Protein AF-A0A2V7N5Z4-F1 (afdb_monomer)

Sequence (182 aa):
ETDFDRIMSRVYPNGVRFVVNERPLARRDAGPDAASLAVRVGRQRTPSAVGYLERGPAALSSEELRGVAVSTRGKVIKRGWDWLGVAPAEPGAVAGLIEVPALTECLTLSKADFIKTGPRGAIYLAFRKVIQEAVAAQLADWGETPAPRPKRGAPRQLERDLQSVLDELAGDFPLLATLVER

Nearest PDB structures (foldseek):
  1usv-assembly3_E  TM=4.816E-01  e=2.639E-02  Saccharomyces cerevisiae
  8eob-assembly1_B  TM=5.244E-01  e=3.668E-02  Homo sapiens
  5o3v-assembly1_B  TM=3.116E-01  e=3.935E+00  Gypsophila vaccaria

Structure (mmCIF, N/CA/C/O backbone):
data_AF-A0A2V7N5Z4-F1
#
_entry.id   AF-A0A2V7N5Z4-F1
#
loop_
_atom_site.group_PDB
_atom_site.id
_atom_site.type_symbol
_atom_site.label_atom_id
_atom_site.label_alt_id
_atom_site.label_comp_id
_atom_site.label_asym_id
_atom_site.label_entity_id
_atom_site.label_seq_id
_atom_site.pdbx_PDB_ins_code
_atom_site.Cartn_x
_atom_site.Cartn_y
_atom_site.Cartn_z
_atom_site.occupancy
_atom_site.B_iso_or_equiv
_atom_site.auth_seq_id
_atom_site.auth_comp_id
_atom_site.auth_asym_id
_atom_site.auth_atom_id
_atom_site.pdbx_PDB_model_num
ATOM 1 N N . GLU A 1 1 ? -6.648 -12.066 -15.829 1.00 67.62 1 GLU A N 1
ATOM 2 C CA . GLU A 1 1 ? -5.721 -10.924 -15.689 1.00 67.62 1 GLU A CA 1
ATOM 3 C C . GLU A 1 1 ? -6.234 -10.031 -14.567 1.00 67.62 1 GLU A C 1
ATOM 5 O O . GLU A 1 1 ? -7.404 -9.659 -14.608 1.00 67.62 1 GLU A O 1
ATOM 10 N N . THR A 1 2 ? -5.425 -9.780 -13.536 1.00 81.94 2 THR A N 1
ATOM 11 C CA . THR A 1 2 ? -5.824 -8.971 -12.370 1.00 81.94 2 THR A CA 1
ATOM 12 C C . THR A 1 2 ? -5.636 -7.475 -12.638 1.00 81.94 2 THR A C 1
ATOM 14 O O . THR A 1 2 ? -4.867 -7.086 -13.518 1.00 81.94 2 THR A O 1
ATOM 17 N N . ASP A 1 3 ? -6.287 -6.605 -11.862 1.00 86.38 3 ASP A N 1
ATOM 18 C CA . ASP A 1 3 ? -6.068 -5.152 -11.967 1.00 86.38 3 ASP A CA 1
ATOM 19 C C . ASP A 1 3 ? -4.616 -4.751 -11.663 1.00 86.38 3 ASP A C 1
ATOM 21 O O . ASP A 1 3 ? -4.092 -3.801 -12.250 1.00 86.38 3 ASP A O 1
ATOM 25 N N . PHE A 1 4 ? -3.932 -5.518 -10.811 1.00 87.88 4 PHE A N 1
ATOM 26 C CA . PHE A 1 4 ? -2.494 -5.383 -10.606 1.00 87.88 4 PHE A CA 1
ATOM 27 C C . PHE A 1 4 ? -1.707 -5.710 -11.882 1.00 87.88 4 PHE A C 1
ATOM 29 O O . PHE A 1 4 ? -0.817 -4.955 -12.261 1.00 87.88 4 PHE A O 1
ATOM 36 N N . ASP A 1 5 ? -2.035 -6.791 -12.590 1.00 88.00 5 ASP A N 1
ATOM 37 C CA . ASP A 1 5 ? -1.320 -7.141 -13.827 1.00 88.00 5 ASP A CA 1
ATOM 38 C C . ASP A 1 5 ? -1.508 -6.049 -14.892 1.00 88.00 5 ASP A C 1
ATOM 40 O O . ASP A 1 5 ? -0.547 -5.645 -15.546 1.00 88.00 5 ASP A O 1
ATOM 44 N N . ARG A 1 6 ? -2.714 -5.469 -14.972 1.00 89.50 6 ARG A N 1
ATOM 45 C CA . ARG A 1 6 ? -3.024 -4.343 -15.868 1.00 89.50 6 ARG A CA 1
ATOM 46 C C . ARG A 1 6 ? -2.256 -3.065 -15.536 1.00 89.50 6 ARG A C 1
ATOM 48 O O . ARG A 1 6 ? -1.887 -2.324 -16.447 1.00 89.50 6 ARG A O 1
ATOM 55 N N . ILE A 1 7 ? -2.060 -2.745 -14.252 1.00 90.31 7 ILE A N 1
ATOM 56 C CA . ILE A 1 7 ? -1.292 -1.548 -13.878 1.00 90.31 7 ILE A CA 1
ATOM 57 C C . ILE A 1 7 ? 0.204 -1.764 -14.132 1.00 90.31 7 ILE A C 1
ATOM 59 O O . ILE A 1 7 ? 0.894 -0.848 -14.586 1.00 90.31 7 ILE A O 1
ATOM 63 N N . MET A 1 8 ? 0.691 -2.985 -13.893 1.00 90.69 8 MET A N 1
ATOM 64 C CA . MET A 1 8 ? 2.100 -3.336 -14.031 1.00 90.69 8 MET A CA 1
ATOM 65 C C . MET A 1 8 ? 2.528 -3.540 -15.482 1.00 90.69 8 MET A C 1
ATOM 67 O O . MET A 1 8 ? 3.670 -3.219 -15.797 1.00 90.69 8 MET A O 1
ATOM 71 N N . SER A 1 9 ? 1.644 -3.981 -16.383 1.00 92.06 9 SER A N 1
ATOM 72 C CA . SER A 1 9 ? 1.960 -4.155 -17.812 1.00 92.06 9 SER A CA 1
ATOM 73 C C . SER A 1 9 ? 2.365 -2.850 -18.507 1.00 92.06 9 SER A C 1
ATOM 75 O O . SER A 1 9 ? 3.112 -2.868 -19.482 1.00 92.06 9 SER A O 1
ATOM 77 N N . ARG A 1 10 ? 1.967 -1.694 -17.960 1.00 89.81 10 ARG A N 1
ATOM 78 C CA . ARG A 1 10 ? 2.415 -0.369 -18.425 1.00 89.81 10 ARG A CA 1
ATOM 79 C C . ARG A 1 10 ? 3.890 -0.091 -18.133 1.00 89.81 10 ARG A C 1
ATOM 81 O O . ARG A 1 10 ? 4.497 0.736 -18.804 1.00 89.81 10 ARG A O 1
ATOM 88 N N . VAL A 1 11 ? 4.441 -0.734 -17.104 1.00 90.19 11 VAL A N 1
ATOM 89 C CA . VAL A 1 11 ? 5.842 -0.590 -16.677 1.00 90.19 11 VAL A CA 1
ATOM 90 C C . VAL A 1 11 ? 6.678 -1.771 -17.174 1.00 90.19 11 VAL A C 1
ATOM 92 O O . VAL A 1 11 ? 7.806 -1.586 -17.622 1.00 90.19 11 VAL A O 1
ATOM 95 N N . TYR A 1 12 ? 6.114 -2.977 -17.118 1.00 92.94 12 TYR A N 1
ATOM 96 C CA . TYR A 1 12 ? 6.733 -4.239 -17.505 1.00 92.94 12 TYR A CA 1
ATOM 97 C C . TYR A 1 12 ? 5.814 -4.985 -18.486 1.00 92.94 12 TYR A C 1
ATOM 99 O O . TYR A 1 12 ? 5.092 -5.894 -18.073 1.00 92.94 12 TYR A O 1
ATOM 107 N N . PRO A 1 13 ? 5.821 -4.634 -19.785 1.00 92.25 13 PRO A N 1
ATOM 108 C CA . PRO A 1 13 ? 4.899 -5.213 -20.769 1.00 92.25 13 PRO A CA 1
ATOM 109 C C . PRO A 1 13 ? 5.076 -6.726 -20.947 1.00 92.25 13 PRO A C 1
ATOM 111 O O . PRO A 1 13 ? 4.119 -7.429 -21.245 1.00 92.25 13 PRO A O 1
ATOM 114 N N . ASN A 1 14 ? 6.284 -7.233 -20.691 1.00 92.62 14 ASN A N 1
ATOM 115 C CA . ASN A 1 14 ? 6.610 -8.659 -20.762 1.00 92.62 14 ASN A CA 1
ATOM 116 C C . ASN A 1 14 ? 6.511 -9.371 -19.396 1.00 92.62 14 ASN A C 1
ATOM 118 O O . ASN A 1 14 ? 6.882 -10.537 -19.277 1.00 92.62 14 ASN A O 1
ATOM 122 N N . GLY A 1 15 ? 6.046 -8.672 -18.355 1.00 89.88 15 GLY A N 1
ATOM 123 C CA . GLY A 1 15 ? 6.027 -9.167 -16.981 1.00 89.88 15 GLY A CA 1
ATOM 124 C C . GLY A 1 15 ? 7.407 -9.215 -16.315 1.00 89.88 15 GLY A C 1
ATOM 125 O O . GLY A 1 15 ? 8.420 -8.794 -16.873 1.00 89.88 15 GLY A O 1
ATOM 126 N N . VAL A 1 16 ? 7.432 -9.713 -15.076 1.00 88.88 16 VAL A N 1
ATOM 127 C CA . VAL A 1 16 ? 8.646 -9.883 -14.263 1.00 88.88 16 VAL A CA 1
ATOM 128 C C . VAL A 1 16 ? 8.617 -11.263 -13.613 1.00 88.88 16 VAL A C 1
ATOM 130 O O . VAL A 1 16 ? 7.581 -11.690 -13.103 1.00 88.88 16 VAL A O 1
ATOM 133 N N . ARG A 1 17 ? 9.762 -11.953 -13.602 1.00 91.44 17 ARG A N 1
ATOM 134 C CA . ARG A 1 17 ? 9.970 -13.214 -12.881 1.00 91.44 17 ARG A CA 1
ATOM 135 C C . ARG A 1 17 ? 11.196 -13.083 -11.987 1.00 91.44 17 ARG A C 1
ATOM 137 O O . ARG A 1 17 ? 12.249 -12.657 -12.450 1.00 91.44 17 ARG A O 1
ATOM 144 N N . PHE A 1 18 ? 11.062 -13.488 -10.729 1.00 91.25 18 PHE A N 1
ATOM 145 C CA . PHE A 1 18 ? 12.181 -13.577 -9.795 1.00 91.25 18 PHE A CA 1
ATOM 146 C C . PHE A 1 18 ? 12.660 -15.023 -9.711 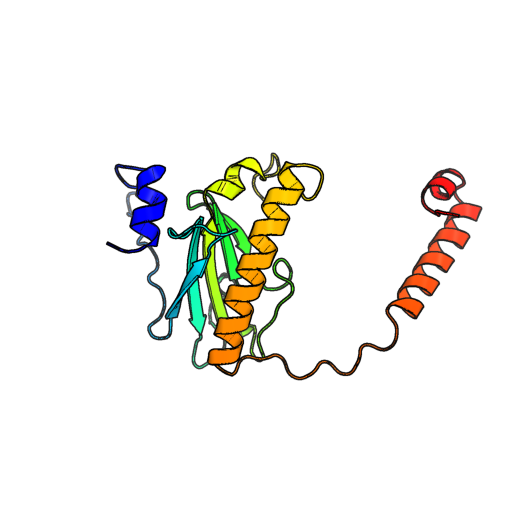1.00 91.25 18 PHE A C 1
ATOM 148 O O . PHE A 1 18 ? 11.843 -15.937 -9.616 1.00 91.25 18 PHE A O 1
ATOM 155 N N . VAL A 1 19 ? 13.975 -15.226 -9.759 1.00 96.12 19 VAL A N 1
ATOM 156 C CA . VAL A 1 19 ? 14.614 -16.543 -9.658 1.00 96.12 19 VAL A CA 1
ATOM 157 C C . VAL A 1 19 ? 15.741 -16.438 -8.637 1.00 96.12 19 VAL A C 1
ATOM 159 O O . VAL A 1 19 ? 16.601 -15.570 -8.766 1.00 96.12 19 VAL A O 1
ATOM 162 N N . VAL A 1 20 ? 15.728 -17.298 -7.620 1.00 96.06 20 VAL A N 1
ATOM 163 C CA . VAL A 1 20 ? 16.761 -17.363 -6.576 1.00 96.06 20 VAL A CA 1
ATOM 164 C C . VAL A 1 20 ? 17.307 -18.779 -6.548 1.00 96.06 20 VAL A C 1
ATOM 166 O O . VAL A 1 20 ? 16.545 -19.723 -6.355 1.00 96.06 20 VAL A O 1
ATOM 169 N N . ASN A 1 21 ? 18.617 -18.934 -6.751 1.00 96.81 21 ASN A N 1
ATOM 170 C CA . ASN A 1 21 ? 19.271 -20.244 -6.854 1.00 96.81 21 ASN A CA 1
ATOM 171 C C . ASN A 1 21 ? 18.549 -21.162 -7.857 1.00 96.81 21 ASN A C 1
ATOM 173 O O . ASN A 1 21 ? 18.153 -22.272 -7.513 1.00 96.81 21 ASN A O 1
ATOM 177 N N . GLU A 1 22 ? 18.289 -20.638 -9.062 1.00 96.25 22 GLU A N 1
ATOM 178 C CA . GLU A 1 22 ? 17.564 -21.310 -10.160 1.00 96.25 22 GLU A CA 1
ATOM 179 C C . GLU A 1 22 ? 16.093 -21.653 -9.873 1.00 96.25 22 GLU A C 1
ATOM 181 O O . GLU A 1 22 ? 15.372 -22.118 -10.754 1.00 96.25 22 GLU A O 1
ATOM 186 N N . ARG A 1 23 ? 15.596 -21.357 -8.669 1.00 96.50 23 ARG A N 1
ATOM 187 C CA . ARG A 1 23 ? 14.205 -21.602 -8.297 1.00 96.50 23 ARG A CA 1
ATOM 188 C C . ARG A 1 23 ? 13.369 -20.354 -8.568 1.00 96.50 23 ARG A C 1
ATOM 190 O O . ARG A 1 23 ? 13.648 -19.305 -7.978 1.00 96.50 23 ARG A O 1
ATOM 197 N N . PRO A 1 24 ? 12.353 -20.425 -9.445 1.00 95.31 24 PRO A N 1
ATOM 198 C CA . PRO A 1 24 ? 11.435 -19.315 -9.627 1.00 95.31 24 PRO A CA 1
ATOM 199 C C . PRO A 1 24 ? 10.662 -19.079 -8.328 1.00 95.31 24 PRO A C 1
ATOM 201 O O . PRO A 1 24 ? 10.122 -20.011 -7.733 1.00 95.31 24 PRO A O 1
ATOM 204 N N . LEU A 1 25 ? 10.608 -17.825 -7.889 1.00 93.50 25 LEU A N 1
ATOM 205 C CA . LEU A 1 25 ? 9.794 -17.432 -6.748 1.00 93.50 25 LEU A CA 1
ATOM 206 C C . LEU A 1 25 ? 8.347 -17.250 -7.202 1.00 93.50 25 LEU A C 1
ATOM 208 O O . LEU A 1 25 ? 8.068 -16.498 -8.140 1.00 93.50 25 LEU A O 1
ATOM 212 N N . ALA A 1 26 ? 7.430 -17.931 -6.519 1.00 88.69 26 ALA A N 1
ATOM 213 C CA . ALA A 1 26 ? 6.006 -17.737 -6.727 1.00 88.69 26 ALA A CA 1
ATOM 214 C C . ALA A 1 26 ? 5.576 -16.369 -6.183 1.00 88.69 26 ALA A C 1
ATOM 216 O O . ALA A 1 26 ? 6.017 -15.929 -5.117 1.00 88.69 26 ALA A O 1
ATOM 217 N N . ARG A 1 27 ? 4.682 -15.701 -6.913 1.00 85.12 27 ARG A N 1
ATOM 218 C CA . ARG A 1 27 ? 3.954 -14.557 -6.371 1.00 85.12 27 ARG A CA 1
ATOM 219 C C . ARG A 1 27 ? 3.012 -15.075 -5.286 1.00 85.12 27 ARG A C 1
ATOM 221 O O . ARG A 1 27 ? 2.341 -16.078 -5.489 1.00 85.12 27 ARG A O 1
ATOM 228 N N . ARG A 1 28 ? 2.964 -14.383 -4.149 1.00 84.44 28 ARG A N 1
ATOM 229 C CA . ARG A 1 28 ? 1.978 -14.670 -3.106 1.00 84.44 28 ARG A CA 1
ATOM 230 C C . ARG A 1 28 ? 0.595 -14.230 -3.583 1.00 84.44 28 ARG A C 1
ATOM 232 O O . ARG A 1 28 ? 0.429 -13.061 -3.942 1.00 84.44 28 ARG A O 1
ATOM 239 N N . ASP A 1 29 ? -0.368 -15.139 -3.535 1.00 82.56 29 ASP A N 1
ATOM 240 C CA . ASP A 1 29 ? -1.778 -14.811 -3.723 1.00 82.56 29 ASP A CA 1
ATOM 241 C C . ASP A 1 29 ? -2.349 -14.136 -2.472 1.00 82.56 29 ASP A C 1
ATOM 243 O O . ASP A 1 29 ? -1.868 -14.344 -1.354 1.00 82.56 29 ASP A O 1
ATOM 247 N N . ALA A 1 30 ? -3.353 -13.285 -2.668 1.00 83.62 30 ALA A N 1
ATOM 248 C CA . ALA A 1 30 ? -4.104 -12.739 -1.547 1.00 83.62 30 ALA A CA 1
ATOM 249 C C . ALA A 1 30 ? -4.920 -13.857 -0.874 1.00 83.62 30 ALA A C 1
ATOM 251 O O . ALA A 1 30 ? -5.312 -14.825 -1.531 1.00 83.62 30 ALA A O 1
ATOM 252 N N . GLY A 1 31 ? -5.159 -13.731 0.432 1.00 82.44 31 GLY A N 1
ATOM 253 C CA . GLY A 1 31 ? -5.973 -14.689 1.180 1.00 82.44 31 GLY A CA 1
ATOM 254 C C . GLY A 1 31 ? -7.424 -14.799 0.674 1.00 82.44 31 GLY A C 1
ATOM 255 O O . GLY A 1 31 ? -7.885 -13.952 -0.090 1.00 82.44 31 GLY A O 1
ATOM 256 N N . PRO A 1 32 ? -8.173 -15.824 1.118 1.00 81.94 32 PRO A N 1
ATOM 257 C CA . PRO A 1 32 ? -9.555 -16.053 0.682 1.00 81.94 32 PRO A CA 1
ATOM 258 C C . PRO A 1 32 ? -10.500 -14.895 1.043 1.00 81.94 32 PRO A C 1
ATOM 260 O O . PRO A 1 32 ? -11.391 -14.574 0.264 1.00 81.94 32 PRO A O 1
ATOM 263 N N . ASP A 1 33 ? -10.251 -14.221 2.169 1.00 88.75 33 ASP A N 1
ATOM 264 C CA . ASP A 1 33 ? -11.024 -13.065 2.644 1.00 88.75 33 ASP A CA 1
ATOM 265 C C . ASP A 1 33 ? -10.394 -11.726 2.219 1.00 88.75 33 ASP A C 1
ATOM 267 O O . ASP A 1 33 ? -10.418 -10.736 2.957 1.00 88.75 33 ASP A O 1
ATOM 271 N N . ALA A 1 34 ? -9.771 -11.690 1.039 1.00 92.81 34 ALA A N 1
ATOM 272 C CA . ALA A 1 34 ? -9.176 -10.475 0.505 1.00 92.81 34 ALA A CA 1
ATOM 273 C C . ALA A 1 34 ? -10.208 -9.580 -0.197 1.00 92.81 34 ALA A C 1
ATOM 275 O O . ALA A 1 34 ? -10.936 -10.008 -1.092 1.00 92.81 34 ALA A O 1
ATOM 276 N N . ALA A 1 35 ? -10.206 -8.294 0.150 1.00 94.88 35 ALA A N 1
ATOM 277 C CA . ALA A 1 35 ? -10.952 -7.257 -0.550 1.00 94.88 35 ALA A CA 1
ATOM 278 C C . ALA A 1 35 ? -10.028 -6.504 -1.509 1.00 94.88 35 ALA A C 1
ATOM 280 O O . ALA A 1 35 ? -8.997 -5.959 -1.108 1.00 94.88 35 ALA A O 1
ATOM 281 N N . SER A 1 36 ? -10.407 -6.443 -2.786 1.00 94.44 36 SER A N 1
ATOM 282 C CA . SER A 1 36 ? -9.686 -5.646 -3.783 1.00 94.44 36 SER A CA 1
ATOM 283 C C . SER A 1 36 ? -9.937 -4.152 -3.573 1.00 94.44 36 SER A C 1
ATOM 285 O O . SER A 1 36 ? -11.074 -3.721 -3.403 1.00 94.44 36 SER A O 1
ATOM 287 N N . LEU A 1 37 ? -8.879 -3.346 -3.653 1.00 94.81 37 LEU A N 1
ATOM 288 C CA . LEU A 1 37 ? -8.932 -1.894 -3.522 1.00 94.81 37 LEU A CA 1
ATOM 289 C C . LEU A 1 37 ? -8.559 -1.215 -4.839 1.00 94.81 37 LEU A C 1
ATOM 291 O O . LEU A 1 37 ? -7.448 -1.367 -5.347 1.00 94.81 37 LEU A O 1
ATOM 295 N N . ALA A 1 38 ? -9.474 -0.396 -5.354 1.00 92.88 38 ALA A N 1
ATOM 296 C CA . ALA A 1 38 ? -9.250 0.454 -6.517 1.00 92.88 38 ALA A CA 1
ATOM 297 C C . ALA A 1 38 ? -9.187 1.927 -6.088 1.00 92.88 38 ALA A C 1
ATOM 299 O O . ALA A 1 38 ? -10.209 2.552 -5.805 1.00 92.88 38 ALA A O 1
ATOM 300 N N . VAL A 1 39 ? -7.981 2.494 -6.075 1.00 92.06 39 VAL A N 1
ATOM 301 C CA . VAL A 1 39 ? -7.702 3.845 -5.572 1.00 92.06 39 VAL A CA 1
ATOM 302 C C . VAL A 1 39 ? -7.635 4.825 -6.745 1.00 92.06 39 VAL A C 1
ATOM 304 O O . VAL A 1 39 ? -6.873 4.643 -7.698 1.00 92.06 39 VAL A O 1
ATOM 307 N N . ARG A 1 40 ? -8.443 5.888 -6.687 1.00 90.69 40 ARG A N 1
ATOM 308 C CA . ARG A 1 40 ? -8.560 6.909 -7.741 1.00 90.69 40 ARG A CA 1
ATOM 309 C C . ARG A 1 40 ? -8.209 8.274 -7.180 1.00 90.69 40 ARG A C 1
ATOM 311 O O . ARG A 1 40 ? -8.890 8.762 -6.287 1.00 90.69 40 ARG A O 1
ATOM 318 N N . VAL A 1 41 ? -7.172 8.904 -7.721 1.00 86.38 41 VAL A N 1
ATOM 319 C CA . VAL A 1 41 ? -6.829 10.277 -7.343 1.00 86.38 41 VAL A CA 1
ATOM 320 C C . VAL A 1 41 ? -7.557 11.253 -8.268 1.00 86.38 41 VAL A C 1
ATOM 322 O O . VAL A 1 41 ? -7.481 11.152 -9.493 1.00 86.38 41 VAL A O 1
ATOM 325 N N . GLY A 1 42 ? -8.281 12.209 -7.680 1.00 80.44 42 GLY A N 1
ATOM 326 C CA . GLY A 1 42 ? -9.079 13.186 -8.423 1.00 80.44 42 GLY A CA 1
ATOM 327 C C . GLY A 1 42 ? -10.308 12.563 -9.097 1.00 80.44 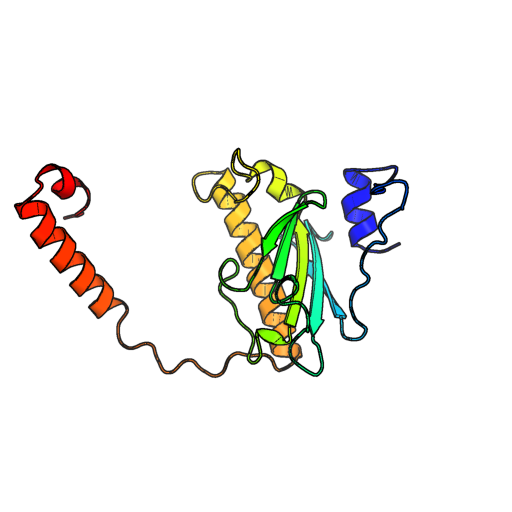42 GLY A C 1
ATOM 328 O O . GLY A 1 42 ? -10.934 11.657 -8.561 1.00 80.44 42 GLY A O 1
ATOM 329 N N . ARG A 1 43 ? -10.673 13.056 -10.287 1.00 78.25 43 ARG A N 1
ATOM 330 C CA . ARG A 1 43 ? -11.866 12.609 -11.041 1.00 78.25 43 ARG A CA 1
ATOM 331 C C . ARG A 1 43 ? -11.563 11.523 -12.086 1.00 78.25 43 ARG A C 1
ATOM 333 O O . ARG A 1 43 ? -12.257 11.417 -13.094 1.00 78.25 43 ARG A O 1
ATOM 340 N N . GLN A 1 44 ? -10.498 10.745 -11.893 1.00 76.81 44 GLN A N 1
ATOM 341 C CA . GLN A 1 44 ? -10.084 9.724 -12.860 1.00 76.81 44 GLN A CA 1
ATOM 342 C C . GLN A 1 44 ? -11.028 8.511 -12.840 1.00 76.81 44 GLN A C 1
ATOM 344 O O . GLN A 1 44 ? -11.340 7.979 -11.779 1.00 76.81 44 GLN A O 1
ATOM 349 N N . ARG A 1 45 ? -11.460 8.034 -14.020 1.00 75.44 45 ARG A N 1
ATOM 350 C CA . ARG A 1 45 ? -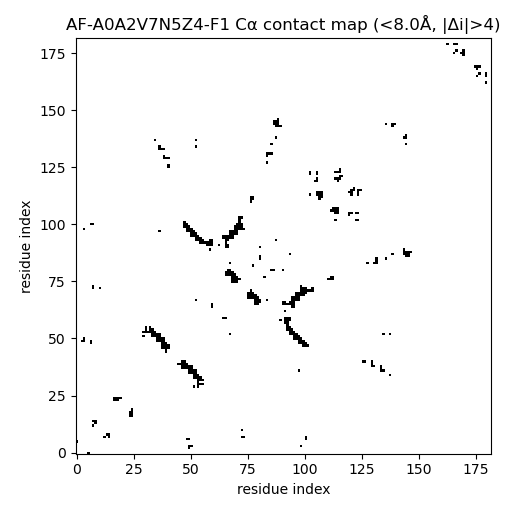12.269 6.800 -14.142 1.00 75.44 45 ARG A CA 1
ATOM 351 C C . ARG A 1 45 ? -11.433 5.544 -13.888 1.00 75.44 45 ARG A C 1
ATOM 353 O O . ARG A 1 45 ? -11.891 4.619 -13.214 1.00 75.44 45 ARG A O 1
ATOM 360 N N . THR A 1 46 ? -10.211 5.531 -14.409 1.00 81.31 46 THR A N 1
ATOM 361 C CA . THR A 1 46 ? -9.253 4.436 -14.234 1.00 81.31 46 THR A CA 1
ATOM 362 C C . THR A 1 46 ? -8.545 4.574 -12.887 1.00 81.31 46 THR A C 1
ATOM 364 O O . THR A 1 46 ? -8.121 5.684 -12.560 1.00 81.31 46 THR A O 1
ATOM 367 N N . PRO A 1 47 ? -8.390 3.488 -12.109 1.00 86.31 47 PRO A N 1
ATOM 368 C CA . PRO A 1 47 ? -7.604 3.519 -10.881 1.00 86.31 47 PRO A CA 1
ATOM 369 C C . PRO A 1 47 ? -6.172 3.992 -11.144 1.00 86.31 47 PRO A C 1
ATOM 371 O O . PRO A 1 47 ? -5.504 3.518 -12.065 1.00 86.31 47 PRO A O 1
ATOM 374 N N . SER A 1 48 ? -5.709 4.934 -10.326 1.00 90.06 48 SER A N 1
ATOM 375 C CA . SER A 1 48 ? -4.325 5.426 -10.323 1.00 90.06 48 SER A CA 1
ATOM 376 C C . SER A 1 48 ? -3.423 4.535 -9.457 1.00 90.06 48 SER A C 1
ATOM 378 O O . SER A 1 48 ? -2.198 4.603 -9.553 1.00 90.06 48 SER A O 1
ATOM 380 N N . ALA A 1 49 ? -4.043 3.721 -8.601 1.00 94.75 49 ALA A N 1
ATOM 381 C CA . ALA A 1 49 ? -3.427 2.727 -7.743 1.00 94.75 49 ALA A CA 1
ATOM 382 C C . ALA A 1 49 ? -4.391 1.559 -7.517 1.00 94.75 49 ALA A C 1
ATOM 384 O O . ALA A 1 49 ? -5.614 1.728 -7.542 1.00 94.75 49 ALA A O 1
ATOM 385 N N . VAL A 1 50 ? -3.833 0.376 -7.300 1.00 95.62 50 VAL A N 1
ATOM 386 C CA . VAL A 1 50 ? -4.593 -0.862 -7.096 1.00 95.62 50 VAL A CA 1
ATOM 387 C C . VAL A 1 50 ? -3.934 -1.688 -6.012 1.00 95.62 50 VAL A C 1
ATOM 389 O O . VAL A 1 50 ? -2.715 -1.676 -5.856 1.00 95.62 50 VAL A O 1
ATOM 392 N N . GLY A 1 51 ? -4.735 -2.406 -5.248 1.00 95.31 51 GLY A N 1
ATOM 393 C CA . GLY A 1 51 ? -4.233 -3.205 -4.152 1.00 95.31 51 GLY A CA 1
ATOM 394 C C . GLY A 1 51 ? -5.285 -4.133 -3.598 1.00 95.31 51 GLY A C 1
ATOM 395 O O . GLY A 1 51 ? -6.329 -4.349 -4.209 1.00 95.31 51 GLY A O 1
ATOM 396 N N . TYR A 1 52 ? -5.004 -4.655 -2.420 1.00 95.50 52 TYR A N 1
ATOM 397 C CA . TYR A 1 52 ? -5.956 -5.413 -1.636 1.00 95.50 52 TYR A CA 1
ATOM 398 C C . TYR A 1 52 ? -5.686 -5.213 -0.149 1.00 95.50 52 TYR A C 1
ATOM 400 O O . TYR A 1 52 ? -4.569 -4.879 0.262 1.00 95.50 52 TYR A O 1
ATOM 408 N N . LEU A 1 53 ? -6.723 -5.449 0.640 1.00 95.62 53 LEU A N 1
ATOM 409 C CA . LEU A 1 53 ? -6.604 -5.799 2.046 1.00 95.62 53 LEU A CA 1
ATOM 410 C C . LEU A 1 53 ? -6.963 -7.267 2.196 1.00 95.62 53 LEU A C 1
ATOM 412 O O . LEU A 1 53 ? -7.753 -7.795 1.421 1.00 95.62 53 LEU A O 1
ATOM 416 N N . GLU A 1 54 ? -6.422 -7.912 3.210 1.00 93.94 54 GLU A N 1
ATOM 417 C CA . GLU A 1 54 ? -6.830 -9.242 3.639 1.00 93.94 54 GLU A CA 1
ATOM 418 C C . GLU A 1 54 ? -6.922 -9.260 5.159 1.00 93.94 54 GLU A C 1
ATOM 420 O O . GLU A 1 54 ? -6.171 -8.562 5.849 1.00 93.94 54 GLU A O 1
ATOM 425 N N . ARG A 1 55 ? -7.842 -10.067 5.674 1.00 92.44 55 ARG A N 1
ATOM 426 C CA . ARG A 1 55 ? -7.970 -10.327 7.103 1.00 92.44 55 ARG A CA 1
ATOM 427 C C . ARG A 1 55 ? -7.898 -11.825 7.359 1.00 92.44 55 ARG A C 1
ATOM 429 O O . ARG A 1 55 ? -8.378 -12.618 6.554 1.00 92.44 55 ARG A O 1
ATOM 436 N N . GLY A 1 56 ? -7.265 -12.200 8.459 1.00 88.19 56 GLY A N 1
ATOM 437 C CA . GLY A 1 56 ? -7.252 -13.563 8.968 1.00 88.19 56 GLY A CA 1
ATOM 438 C C . GLY A 1 56 ? -8.266 -13.746 10.100 1.00 88.19 56 GLY A C 1
ATOM 439 O O . GLY A 1 56 ? -8.624 -12.776 10.765 1.00 88.19 56 GLY A O 1
ATOM 440 N N . PRO A 1 57 ? -8.687 -14.991 10.383 1.00 84.81 57 PRO A N 1
ATOM 441 C CA . PRO A 1 57 ? -9.510 -15.302 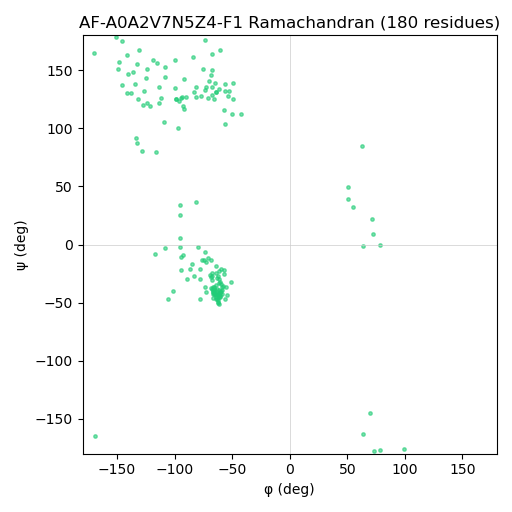11.556 1.00 84.81 57 PRO A CA 1
ATOM 442 C C . PRO A 1 57 ? -8.743 -15.140 12.883 1.00 84.81 57 PRO A C 1
ATOM 444 O O . PRO A 1 57 ? -9.338 -15.164 13.955 1.00 84.81 57 PRO A O 1
ATOM 447 N N . ALA A 1 58 ? -7.418 -15.012 12.812 1.00 86.00 58 ALA A N 1
ATOM 448 C CA . ALA A 1 58 ? -6.516 -14.772 13.925 1.00 86.00 58 ALA A CA 1
ATOM 449 C C . ALA A 1 58 ? -5.350 -13.894 13.452 1.00 86.00 58 ALA A C 1
ATOM 451 O O . ALA A 1 58 ? -5.209 -13.611 12.256 1.00 86.00 58 ALA A O 1
ATOM 452 N N . ALA A 1 59 ? -4.487 -13.501 14.390 1.00 87.69 59 ALA A N 1
ATOM 453 C CA . ALA A 1 59 ? -3.258 -12.797 14.066 1.00 87.69 59 ALA A CA 1
ATOM 454 C C . ALA A 1 59 ? -2.450 -13.562 13.006 1.00 87.69 59 ALA A C 1
ATOM 456 O O . ALA A 1 59 ? -2.219 -14.769 13.114 1.00 87.69 59 ALA 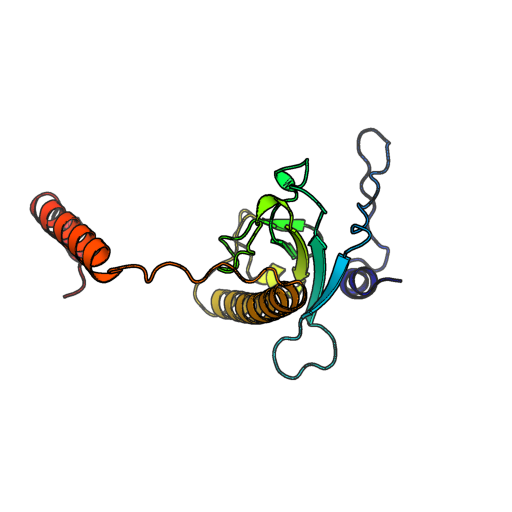A O 1
ATOM 457 N N . LEU A 1 60 ? -2.001 -12.838 11.985 1.00 85.75 60 LEU A N 1
ATOM 458 C CA . LEU A 1 60 ? -1.172 -13.386 10.926 1.00 85.75 60 LEU A CA 1
ATOM 459 C C . LEU A 1 60 ? 0.134 -13.908 11.530 1.00 85.75 60 LEU A C 1
ATOM 461 O O . LEU A 1 60 ? 0.783 -13.230 12.338 1.00 85.75 60 LEU A O 1
ATOM 465 N N . SER A 1 61 ? 0.509 -15.121 11.121 1.00 83.81 61 SER A N 1
ATOM 466 C CA . SER A 1 61 ? 1.681 -15.838 11.634 1.00 83.81 61 SER A CA 1
ATOM 467 C C . SER A 1 61 ? 2.993 -15.125 11.308 1.00 83.81 61 SER A C 1
ATOM 469 O O . SER A 1 61 ? 3.913 -15.126 12.120 1.00 83.81 61 SER A O 1
ATOM 471 N N . SER A 1 62 ? 3.068 -14.477 10.145 1.00 85.44 62 SER A N 1
ATOM 472 C CA . SER A 1 62 ? 4.198 -13.634 9.766 1.00 85.44 62 SER A CA 1
ATOM 473 C C . SER A 1 62 ? 3.942 -12.189 10.180 1.00 85.44 62 SER A C 1
ATOM 475 O O . SER A 1 62 ? 3.039 -11.531 9.657 1.00 85.44 62 SER A O 1
ATOM 477 N N . GLU A 1 63 ? 4.773 -11.673 11.086 1.00 85.81 63 GLU A N 1
ATOM 478 C CA . GLU A 1 63 ? 4.734 -10.257 11.468 1.00 85.81 63 GLU A CA 1
ATOM 479 C C . GLU A 1 63 ? 5.014 -9.337 10.282 1.00 85.81 63 GLU A C 1
ATOM 481 O O . GLU A 1 63 ? 4.432 -8.260 10.176 1.00 85.81 63 GLU A O 1
ATOM 486 N N . GLU A 1 64 ? 5.843 -9.796 9.343 1.00 86.38 64 GLU A N 1
ATOM 487 C CA . GLU A 1 64 ? 6.167 -9.058 8.131 1.00 86.38 64 GLU A CA 1
ATOM 488 C C . GLU A 1 64 ? 4.952 -8.840 7.236 1.00 86.38 64 GLU A C 1
ATOM 490 O O . GLU A 1 64 ? 5.014 -7.972 6.382 1.00 86.38 64 GLU A O 1
ATOM 495 N N . LEU A 1 65 ? 3.859 -9.589 7.373 1.00 87.81 65 LEU A N 1
ATOM 496 C CA . LEU A 1 65 ? 2.657 -9.351 6.573 1.00 87.81 65 LEU A CA 1
ATOM 497 C C . LEU A 1 65 ? 1.735 -8.304 7.197 1.00 87.81 65 LEU A C 1
ATOM 499 O O . LEU A 1 65 ? 0.937 -7.711 6.478 1.00 87.81 65 LEU A O 1
ATOM 503 N N . ARG A 1 66 ? 1.853 -8.048 8.503 1.00 92.38 66 ARG A N 1
ATOM 504 C CA . ARG A 1 66 ? 0.907 -7.213 9.250 1.00 92.38 66 ARG A CA 1
ATOM 505 C C . ARG A 1 66 ? 0.920 -5.762 8.766 1.00 92.38 66 ARG A C 1
ATOM 507 O O . ARG A 1 66 ? 1.967 -5.148 8.539 1.00 92.38 66 ARG A O 1
ATOM 514 N N . GLY A 1 67 ? -0.277 -5.194 8.672 1.00 94.50 67 GLY A N 1
ATOM 515 C CA . GLY A 1 67 ? -0.508 -3.836 8.203 1.00 94.50 67 GLY A CA 1
ATOM 516 C C . GLY A 1 67 ? -0.454 -3.673 6.689 1.00 94.50 67 GLY A C 1
ATOM 517 O O . GLY A 1 67 ? -0.321 -4.624 5.923 1.00 94.50 67 GLY A O 1
ATOM 518 N N . VAL A 1 68 ? -0.591 -2.427 6.242 1.00 96.38 68 VAL A N 1
ATOM 519 C CA . VAL A 1 68 ? -0.672 -2.119 4.812 1.00 96.38 68 VAL A CA 1
ATOM 520 C C . VAL A 1 68 ? 0.710 -1.786 4.284 1.00 96.38 68 VAL A C 1
ATOM 522 O O . VAL A 1 68 ? 1.391 -0.904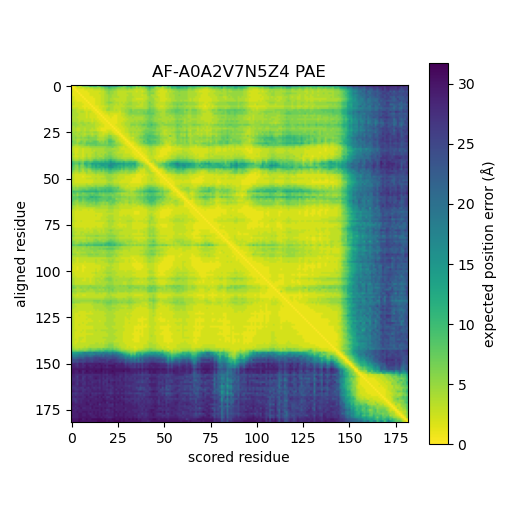 4.805 1.00 96.38 68 VAL A O 1
ATOM 525 N N . ALA A 1 69 ? 1.129 -2.467 3.226 1.00 96.81 69 ALA A N 1
ATOM 526 C CA . ALA A 1 69 ? 2.305 -2.102 2.460 1.00 96.81 69 ALA A CA 1
ATOM 527 C C . ALA A 1 69 ? 1.929 -1.188 1.289 1.00 96.81 69 ALA A C 1
ATOM 529 O O . ALA A 1 69 ? 0.908 -1.383 0.629 1.00 96.81 69 ALA A O 1
ATOM 530 N N . VAL A 1 70 ? 2.789 -0.217 0.999 1.00 97.56 70 VAL A N 1
ATOM 531 C CA . VAL A 1 70 ? 2.734 0.567 -0.237 1.00 97.56 70 VAL A CA 1
ATOM 532 C C . VAL A 1 70 ? 3.942 0.222 -1.093 1.00 97.56 70 VAL A C 1
ATOM 534 O O . VAL A 1 70 ? 5.091 0.286 -0.639 1.00 97.56 70 VAL A O 1
ATOM 537 N N . SER A 1 71 ? 3.674 -0.168 -2.333 1.00 96.75 71 SER A N 1
ATOM 538 C CA . SER A 1 71 ? 4.681 -0.468 -3.337 1.00 96.75 71 SER A CA 1
ATOM 539 C C . SER A 1 71 ? 4.625 0.509 -4.500 1.00 96.75 71 SER A C 1
ATOM 541 O O . SER A 1 71 ? 3.612 1.154 -4.773 1.00 96.75 71 SER A O 1
ATOM 543 N N . THR A 1 72 ? 5.756 0.629 -5.182 1.00 96.69 72 THR A N 1
ATOM 544 C CA . THR A 1 72 ? 5.834 1.300 -6.473 1.00 96.69 72 THR A CA 1
ATOM 545 C C . THR A 1 72 ? 6.721 0.483 -7.400 1.00 96.69 72 THR A C 1
ATOM 547 O O . THR A 1 72 ? 7.810 0.044 -7.019 1.00 96.69 72 THR A O 1
ATOM 550 N N . ARG A 1 73 ? 6.217 0.221 -8.606 1.00 93.44 73 ARG A N 1
ATOM 551 C CA . ARG A 1 73 ? 6.808 -0.674 -9.605 1.00 93.44 73 ARG A CA 1
ATOM 552 C C . ARG A 1 73 ? 7.161 -2.047 -9.023 1.00 93.44 73 ARG A C 1
ATOM 554 O O . ARG A 1 73 ? 8.201 -2.614 -9.343 1.00 93.44 73 ARG A O 1
ATOM 561 N N . GLY A 1 74 ? 6.301 -2.579 -8.152 1.00 92.06 74 GLY A N 1
ATOM 562 C CA . GLY A 1 74 ? 6.463 -3.907 -7.555 1.00 92.06 74 GLY A CA 1
ATOM 563 C C . GLY A 1 74 ? 7.468 -3.991 -6.400 1.00 92.06 74 GLY A C 1
ATOM 564 O O . GLY A 1 74 ? 7.621 -5.060 -5.814 1.00 92.06 74 GLY A O 1
ATOM 565 N N . LYS A 1 75 ? 8.131 -2.888 -6.022 1.00 93.88 75 LYS A N 1
ATOM 566 C CA . LYS A 1 75 ? 8.970 -2.822 -4.816 1.00 93.88 75 LYS A CA 1
ATOM 567 C C . LYS A 1 75 ? 8.164 -2.235 -3.662 1.00 93.88 75 LYS A C 1
ATOM 569 O O . LYS A 1 75 ? 7.689 -1.107 -3.762 1.00 93.88 75 LYS A O 1
ATOM 574 N N . VAL A 1 76 ? 8.065 -2.963 -2.551 1.00 95.62 76 VAL A N 1
ATOM 575 C CA . VAL A 1 76 ? 7.532 -2.428 -1.287 1.00 95.62 76 VAL A CA 1
ATOM 576 C C . VAL A 1 76 ? 8.490 -1.369 -0.741 1.00 95.62 76 VAL A C 1
ATOM 578 O O . VAL A 1 76 ? 9.691 -1.616 -0.630 1.00 95.62 76 VAL A O 1
ATOM 581 N N . ILE A 1 77 ? 7.953 -0.193 -0.417 1.00 97.25 77 ILE A N 1
ATOM 582 C CA . ILE A 1 77 ? 8.719 0.945 0.114 1.00 97.25 77 ILE A CA 1
ATOM 583 C C . ILE A 1 77 ? 8.462 1.110 1.607 1.00 97.25 77 ILE A C 1
ATOM 585 O O . ILE A 1 77 ? 9.403 1.247 2.379 1.00 97.25 77 ILE A O 1
ATOM 589 N N . LYS A 1 78 ? 7.190 1.063 2.019 1.00 95.38 78 LYS A N 1
ATOM 590 C CA . LYS A 1 78 ? 6.784 1.127 3.429 1.00 95.38 78 LYS A CA 1
ATOM 591 C C . LYS A 1 78 ? 5.766 0.045 3.734 1.00 95.38 78 LYS A C 1
ATOM 593 O O . LYS A 1 78 ? 5.036 -0.389 2.843 1.00 95.38 78 LYS A O 1
ATOM 598 N N . ARG A 1 79 ? 5.701 -0.342 5.005 1.00 95.12 79 ARG A N 1
ATOM 599 C CA . ARG A 1 79 ? 4.734 -1.290 5.555 1.00 95.12 79 ARG A CA 1
ATOM 600 C C . ARG A 1 79 ? 4.292 -0.843 6.948 1.00 95.12 79 ARG A C 1
ATOM 602 O O . ARG A 1 79 ? 4.949 -0.006 7.563 1.00 95.12 79 ARG A O 1
ATOM 609 N N . GLY A 1 80 ? 3.181 -1.398 7.417 1.00 94.12 80 GLY A N 1
ATOM 610 C CA . GLY A 1 80 ? 2.632 -1.174 8.747 1.00 94.12 80 GLY A CA 1
ATOM 611 C C . GLY A 1 80 ? 1.507 -0.146 8.735 1.00 94.12 80 GLY A C 1
ATOM 612 O O . GLY A 1 80 ? 1.088 0.336 7.684 1.00 94.12 80 GLY A O 1
ATOM 613 N N . TRP A 1 81 ? 1.007 0.184 9.920 1.00 93.19 81 TRP A N 1
ATOM 614 C CA . TRP A 1 81 ? -0.124 1.102 10.090 1.00 93.19 81 TRP A CA 1
ATOM 615 C C . TRP A 1 81 ? 0.306 2.569 10.221 1.00 93.19 81 TRP A C 1
ATOM 617 O O . TRP A 1 81 ? -0.391 3.474 9.754 1.00 93.19 81 TRP A O 1
ATOM 627 N N . ASP A 1 82 ? 1.499 2.811 10.770 1.00 91.62 82 ASP A N 1
ATOM 628 C CA . ASP A 1 82 ? 1.981 4.152 11.121 1.00 91.62 82 ASP A CA 1
ATOM 629 C C . ASP A 1 82 ? 2.056 5.097 9.925 1.00 91.62 82 ASP A C 1
ATOM 631 O O . ASP A 1 82 ? 1.693 6.273 10.014 1.00 91.62 82 ASP A O 1
ATOM 635 N N . TRP A 1 83 ? 2.493 4.591 8.769 1.00 93.62 83 TRP A N 1
ATOM 636 C CA . TRP A 1 83 ? 2.646 5.443 7.598 1.00 93.62 83 TRP A CA 1
ATOM 637 C C . TRP A 1 83 ? 1.299 5.929 7.066 1.00 93.62 83 TRP A C 1
ATOM 639 O O . TRP A 1 83 ? 1.272 7.024 6.510 1.00 93.62 83 TRP A O 1
ATOM 649 N N . LEU A 1 84 ? 0.205 5.181 7.257 1.00 92.19 84 LEU A N 1
ATOM 650 C CA . LEU A 1 84 ? -1.130 5.519 6.757 1.00 92.19 84 LEU A CA 1
ATOM 651 C C . LEU A 1 84 ? -1.986 6.264 7.791 1.00 92.19 84 LEU A C 1
ATOM 653 O O . LEU A 1 84 ? -2.861 7.046 7.423 1.00 92.19 84 LEU A O 1
ATOM 657 N N . GLY A 1 85 ? -1.669 6.129 9.081 1.00 89.00 85 GLY A N 1
ATOM 658 C CA . GLY A 1 85 ? -2.358 6.845 10.161 1.00 89.00 85 GLY A CA 1
ATOM 659 C C . GLY A 1 85 ? -3.780 6.342 10.421 1.00 89.00 85 GLY A C 1
ATOM 660 O O . GLY A 1 85 ? -4.598 7.075 10.972 1.00 89.00 85 GLY A O 1
ATOM 661 N N . VAL A 1 86 ? -4.066 5.105 10.019 1.00 88.88 86 VAL A N 1
ATOM 662 C CA . VAL A 1 86 ? -5.268 4.334 10.366 1.00 88.88 86 VAL A CA 1
ATOM 663 C C . VAL A 1 86 ? -4.807 3.025 10.989 1.00 88.88 86 VAL A C 1
ATOM 665 O O . VAL A 1 86 ? -3.715 2.560 10.674 1.00 88.88 86 VAL A O 1
ATOM 668 N N . ALA A 1 87 ? -5.609 2.448 11.874 1.00 85.81 87 ALA A N 1
ATOM 669 C CA . ALA A 1 87 ? -5.350 1.135 12.448 1.00 85.81 87 ALA A CA 1
ATOM 670 C C . ALA A 1 87 ? -6.692 0.428 12.672 1.00 85.81 87 ALA A C 1
ATOM 672 O O . ALA A 1 87 ? -7.626 1.098 13.119 1.00 85.81 87 ALA A O 1
ATOM 673 N N . PRO A 1 88 ? -6.803 -0.868 12.352 1.00 91.56 88 PRO A N 1
ATOM 674 C CA . PRO A 1 88 ? -8.000 -1.655 12.616 1.00 91.56 88 PRO A CA 1
ATOM 675 C C . PRO A 1 88 ? -8.126 -1.984 14.110 1.00 91.56 88 PRO A C 1
ATOM 677 O O . PRO A 1 88 ? -7.228 -1.664 14.896 1.00 91.56 88 PRO A O 1
ATOM 680 N N . ALA A 1 89 ? -9.227 -2.627 14.501 1.00 91.06 89 ALA A N 1
ATOM 681 C CA . ALA A 1 89 ? -9.407 -3.109 15.869 1.00 91.06 89 ALA A CA 1
ATOM 682 C C . ALA A 1 89 ? -8.401 -4.221 16.202 1.00 91.06 89 ALA A C 1
ATOM 684 O O . ALA A 1 89 ? -7.820 -4.197 17.286 1.00 91.06 89 ALA A O 1
ATOM 685 N N . GLU A 1 90 ? -8.116 -5.102 15.235 1.00 91.25 90 GLU A N 1
ATOM 686 C CA . GLU A 1 90 ? -7.115 -6.170 15.350 1.00 91.25 90 GLU A CA 1
ATOM 687 C C . GLU A 1 90 ? -5.947 -5.988 14.350 1.00 91.25 90 GLU A C 1
ATOM 689 O O . GLU A 1 90 ? -5.874 -6.655 13.312 1.00 91.25 90 GLU A O 1
ATOM 694 N N . PRO A 1 91 ? -4.962 -5.106 14.635 1.00 91.69 91 PRO A N 1
ATOM 695 C CA . PRO A 1 91 ? -3.840 -4.808 13.732 1.00 91.69 91 PRO A CA 1
ATOM 696 C C . PRO A 1 91 ? -2.999 -6.013 13.324 1.00 91.69 91 PRO A C 1
ATOM 698 O O . PRO A 1 91 ? -2.352 -5.973 12.276 1.00 91.69 91 PRO A O 1
ATOM 701 N N . GLY A 1 92 ? -2.981 -7.057 14.156 1.00 92.81 92 GLY A N 1
ATOM 702 C CA . GLY A 1 92 ? -2.241 -8.285 13.898 1.00 92.81 92 GLY A CA 1
ATOM 703 C C . GLY A 1 92 ? -2.922 -9.222 12.905 1.00 92.81 92 GLY A C 1
ATOM 704 O O . GLY A 1 92 ? -2.236 -10.056 12.319 1.00 92.81 92 GLY A O 1
ATOM 705 N N . ALA A 1 93 ? -4.235 -9.096 12.705 1.00 93.12 93 ALA A N 1
ATOM 706 C CA . ALA A 1 93 ? -5.023 -9.972 11.839 1.00 93.12 93 ALA A CA 1
ATOM 707 C C . ALA A 1 93 ? -5.189 -9.424 10.415 1.00 93.12 93 ALA A C 1
ATOM 709 O O . ALA A 1 93 ? -5.631 -10.153 9.530 1.00 93.12 93 ALA A O 1
ATOM 710 N N . VAL A 1 94 ? -4.821 -8.163 10.175 1.00 94.38 94 VAL A N 1
ATOM 711 C CA . VAL A 1 94 ? -5.047 -7.483 8.897 1.00 94.38 94 VAL A CA 1
ATOM 712 C C . VAL A 1 94 ? -3.728 -7.171 8.193 1.00 94.38 94 VAL A C 1
ATOM 714 O O . VAL A 1 94 ? -2.781 -6.649 8.789 1.00 94.38 94 VAL A O 1
ATOM 717 N N . ALA A 1 95 ? -3.696 -7.445 6.893 1.00 94.69 95 ALA A N 1
ATOM 718 C CA . ALA A 1 95 ? -2.602 -7.130 5.989 1.00 94.69 95 ALA A CA 1
ATOM 719 C C . ALA A 1 95 ? -3.116 -6.432 4.729 1.00 94.69 95 ALA A C 1
ATOM 721 O O . ALA A 1 95 ? -4.310 -6.409 4.432 1.00 94.69 95 ALA A O 1
ATOM 722 N N . GLY A 1 96 ? -2.199 -5.866 3.953 1.00 95.00 96 GLY A N 1
ATOM 723 C CA . GLY A 1 96 ? -2.532 -5.344 2.639 1.00 95.00 96 GLY A CA 1
ATOM 724 C C . GLY A 1 96 ? -1.323 -4.953 1.819 1.00 95.00 96 GLY A C 1
ATOM 725 O O . GLY A 1 96 ? -0.219 -4.767 2.332 1.00 95.00 96 GLY A O 1
ATOM 726 N N . LEU A 1 97 ? -1.554 -4.783 0.526 1.00 96.06 97 LEU A N 1
ATOM 727 C CA . LEU A 1 97 ? -0.570 -4.267 -0.413 1.00 96.06 97 LEU A CA 1
ATOM 728 C C . LEU A 1 97 ? -1.267 -3.351 -1.406 1.00 96.06 97 LEU A C 1
ATOM 730 O O . LEU A 1 97 ? -2.264 -3.741 -2.009 1.00 96.06 97 LEU A O 1
ATOM 734 N N . ILE A 1 98 ? -0.715 -2.158 -1.607 1.00 97.06 98 ILE A N 1
ATOM 735 C CA . ILE A 1 98 ? -1.215 -1.182 -2.573 1.00 97.06 98 ILE A CA 1
ATOM 736 C C . ILE A 1 98 ? -0.067 -0.743 -3.475 1.00 97.06 98 ILE A C 1
ATOM 738 O O . ILE A 1 98 ? 0.924 -0.190 -3.007 1.00 97.06 98 ILE A O 1
ATOM 742 N N . GLU A 1 99 ? -0.225 -0.971 -4.774 1.00 97.00 99 GLU A N 1
ATOM 743 C CA . GLU A 1 99 ? 0.717 -0.585 -5.816 1.00 97.00 99 GLU A CA 1
ATOM 744 C C . GLU A 1 99 ? 0.337 0.770 -6.410 1.00 97.00 99 GLU A C 1
ATOM 746 O O . GLU A 1 99 ? -0.786 0.986 -6.879 1.00 97.00 99 GLU A O 1
ATOM 751 N N . VAL A 1 100 ? 1.308 1.683 -6.400 1.00 97.00 100 VAL A N 1
ATOM 752 C CA . VAL A 1 100 ? 1.164 3.052 -6.890 1.00 97.00 100 VAL A CA 1
ATOM 753 C C . VAL A 1 100 ? 2.358 3.406 -7.786 1.00 97.00 100 VAL A C 1
ATOM 755 O O . VAL A 1 100 ? 3.373 3.928 -7.307 1.00 97.00 100 VAL A O 1
ATOM 758 N N . PRO A 1 101 ? 2.272 3.187 -9.109 1.00 95.19 101 PRO A N 1
ATOM 759 C CA . PRO A 1 101 ? 3.394 3.453 -10.011 1.00 95.19 101 PRO A CA 1
ATOM 760 C C . PRO A 1 101 ? 3.851 4.918 -10.004 1.00 95.19 101 PRO A C 1
ATOM 762 O O . PRO A 1 101 ? 5.045 5.196 -10.102 1.00 95.19 101 PRO A O 1
ATOM 765 N N . ALA A 1 102 ? 2.916 5.858 -9.828 1.00 93.00 102 ALA A N 1
ATOM 766 C CA . ALA A 1 102 ? 3.202 7.293 -9.797 1.00 93.00 102 ALA A CA 1
ATOM 767 C C . ALA A 1 102 ? 4.101 7.715 -8.617 1.00 93.00 102 ALA A C 1
ATOM 769 O O . ALA A 1 102 ? 4.817 8.709 -8.714 1.00 93.00 102 ALA A O 1
ATOM 770 N N . LEU A 1 103 ? 4.131 6.949 -7.518 1.00 96.50 103 LEU A N 1
ATOM 771 C CA . LEU A 1 103 ? 4.972 7.278 -6.361 1.00 96.50 103 LEU A CA 1
ATOM 772 C C . LEU A 1 103 ? 6.468 7.032 -6.588 1.00 96.50 103 LEU A C 1
ATOM 774 O O . LEU A 1 103 ? 7.271 7.438 -5.750 1.00 96.50 103 LEU A O 1
ATOM 778 N N . THR A 1 104 ? 6.870 6.441 -7.719 1.00 96.44 104 THR A N 1
ATOM 779 C CA . THR A 1 104 ? 8.291 6.288 -8.072 1.00 96.44 104 THR A CA 1
ATOM 780 C C . THR A 1 104 ? 9.022 7.636 -8.077 1.00 96.44 104 THR A C 1
ATOM 782 O O . THR A 1 104 ? 10.164 7.718 -7.631 1.00 96.44 104 THR A O 1
ATOM 785 N N . GLU A 1 105 ? 8.363 8.711 -8.517 1.00 93.94 105 GLU A N 1
ATOM 786 C CA . GLU A 1 105 ? 8.948 10.060 -8.566 1.00 93.94 105 GLU A CA 1
ATOM 787 C C . GLU A 1 105 ? 9.102 10.706 -7.183 1.00 93.94 105 GLU A C 1
ATOM 789 O O . GLU A 1 105 ? 9.824 11.690 -7.021 1.00 93.94 105 GLU A O 1
ATOM 794 N N . CYS A 1 106 ? 8.428 10.148 -6.177 1.00 96.75 106 CYS A N 1
ATOM 795 C CA . CYS A 1 106 ? 8.406 10.656 -4.813 1.00 96.75 106 CYS A CA 1
ATOM 796 C C . CYS A 1 106 ? 9.433 9.965 -3.912 1.00 96.75 106 CYS A C 1
ATOM 798 O O . CYS A 1 106 ? 9.515 10.312 -2.741 1.00 96.75 106 CYS A O 1
ATOM 800 N N . LEU A 1 107 ? 10.196 8.986 -4.405 1.00 97.44 107 LEU A N 1
ATOM 801 C CA . LEU A 1 107 ? 11.138 8.225 -3.584 1.00 97.44 107 LEU A CA 1
ATOM 802 C C . LEU A 1 107 ? 12.325 9.072 -3.109 1.00 97.44 107 LEU A C 1
ATOM 804 O O . LEU A 1 107 ? 12.843 9.924 -3.833 1.00 97.44 107 LEU A O 1
ATOM 808 N N . THR A 1 108 ? 12.805 8.779 -1.901 1.00 96.38 108 THR A N 1
ATOM 809 C CA . THR A 1 108 ? 14.143 9.186 -1.457 1.00 96.38 108 THR A CA 1
ATOM 810 C C . THR A 1 108 ? 15.224 8.445 -2.253 1.00 96.38 108 THR A C 1
ATOM 812 O O . THR A 1 108 ? 14.964 7.412 -2.876 1.00 96.38 108 THR A O 1
ATOM 815 N N . LEU A 1 109 ? 16.470 8.932 -2.211 1.00 93.00 109 LEU A N 1
ATOM 816 C CA . LEU A 1 109 ? 17.596 8.304 -2.921 1.00 93.00 109 LEU A CA 1
ATOM 817 C C . LEU A 1 109 ? 17.823 6.838 -2.514 1.00 93.00 109 LEU A C 1
ATOM 819 O O . LEU A 1 109 ? 18.130 6.006 -3.366 1.00 93.00 109 LEU A O 1
ATOM 823 N N . SER A 1 110 ? 17.609 6.505 -1.236 1.00 92.69 110 SER A N 1
ATOM 824 C CA . SER A 1 110 ? 17.716 5.131 -0.728 1.00 92.69 110 SER A CA 1
ATOM 825 C C . SER A 1 110 ? 16.585 4.211 -1.199 1.00 92.69 110 SER A C 1
ATOM 827 O O . SER A 1 110 ? 16.679 2.997 -1.027 1.00 92.69 110 SER A O 1
ATOM 829 N N . LYS A 1 111 ? 15.517 4.760 -1.802 1.00 91.62 111 LYS A N 1
ATOM 830 C CA . LYS A 1 111 ? 14.305 4.030 -2.219 1.00 91.62 111 LYS A CA 1
ATOM 831 C C . LYS A 1 111 ? 13.660 3.252 -1.063 1.00 91.62 111 LYS A C 1
ATOM 833 O O . LYS A 1 111 ? 13.103 2.175 -1.281 1.00 91.62 111 LYS A O 1
ATOM 838 N N . ALA A 1 112 ? 13.772 3.793 0.150 1.00 92.81 112 ALA A N 1
ATOM 839 C CA . ALA A 1 112 ? 13.223 3.225 1.382 1.00 92.81 112 ALA A CA 1
ATOM 840 C C . ALA A 1 112 ? 12.161 4.129 2.040 1.00 92.81 112 ALA A C 1
ATOM 842 O O . ALA A 1 112 ? 11.507 3.721 2.991 1.00 92.81 112 ALA A O 1
ATOM 843 N N . ASP A 1 113 ? 11.973 5.355 1.544 1.00 96.31 113 ASP A N 1
ATOM 844 C CA . ASP A 1 113 ? 10.892 6.243 1.979 1.00 96.31 113 ASP A CA 1
ATOM 845 C C . ASP A 1 113 ? 10.487 7.190 0.833 1.00 96.31 113 ASP A C 1
ATOM 847 O O . ASP A 1 113 ? 11.074 7.167 -0.254 1.00 96.31 113 ASP A O 1
ATOM 851 N N . PHE A 1 114 ? 9.494 8.036 1.089 1.00 97.06 114 PHE A N 1
ATOM 852 C CA . PHE A 1 114 ? 9.026 9.088 0.201 1.00 97.06 114 PHE A CA 1
ATOM 853 C C . PHE A 1 114 ? 9.423 10.476 0.717 1.00 97.06 114 PHE A C 1
ATOM 855 O O . PHE A 1 114 ? 9.413 10.752 1.919 1.00 97.06 114 PHE A O 1
ATOM 862 N N . ILE A 1 115 ? 9.731 11.373 -0.213 1.00 96.62 115 ILE A N 1
ATOM 863 C CA . ILE A 1 115 ? 9.894 12.807 0.011 1.00 96.62 115 ILE A CA 1
ATOM 864 C C . ILE A 1 115 ? 8.542 13.376 0.453 1.00 96.62 115 ILE A C 1
ATOM 866 O O . ILE A 1 115 ? 7.522 13.114 -0.180 1.00 96.62 115 ILE A O 1
ATOM 870 N N . LYS A 1 116 ? 8.535 14.165 1.534 1.00 94.25 116 LYS A N 1
ATOM 871 C CA . LYS A 1 116 ? 7.309 14.717 2.147 1.00 94.25 116 LYS A CA 1
ATOM 872 C C . LYS A 1 116 ? 7.128 16.221 1.931 1.00 94.25 116 LYS A C 1
ATOM 874 O O . LYS A 1 116 ? 6.112 16.769 2.338 1.00 94.25 116 LYS A O 1
ATOM 879 N N . THR A 1 117 ? 8.084 16.886 1.287 1.00 93.44 117 THR A N 1
ATOM 880 C CA . THR A 1 117 ? 8.094 18.340 1.074 1.00 93.44 117 THR A CA 1
ATOM 881 C C . THR A 1 117 ? 8.085 18.703 -0.413 1.00 93.44 117 THR A C 1
ATOM 883 O O . THR A 1 117 ? 8.430 17.893 -1.280 1.00 93.44 117 THR A O 1
ATOM 886 N N . GLY A 1 118 ? 7.659 19.933 -0.715 1.00 95.81 118 GLY A N 1
ATOM 887 C CA . GLY A 1 118 ? 7.596 20.459 -2.080 1.00 95.81 118 GLY A CA 1
ATOM 888 C C . GLY A 1 118 ? 6.609 19.716 -2.997 1.00 95.81 118 GLY A C 1
ATOM 889 O O . GLY A 1 118 ? 5.746 18.973 -2.520 1.00 95.81 118 GLY A O 1
ATOM 890 N N . PRO A 1 119 ? 6.732 19.884 -4.327 1.00 94.81 119 PRO A N 1
ATOM 891 C CA . PRO A 1 119 ? 5.807 19.286 -5.295 1.00 94.81 119 PRO A CA 1
ATOM 892 C C . PRO A 1 119 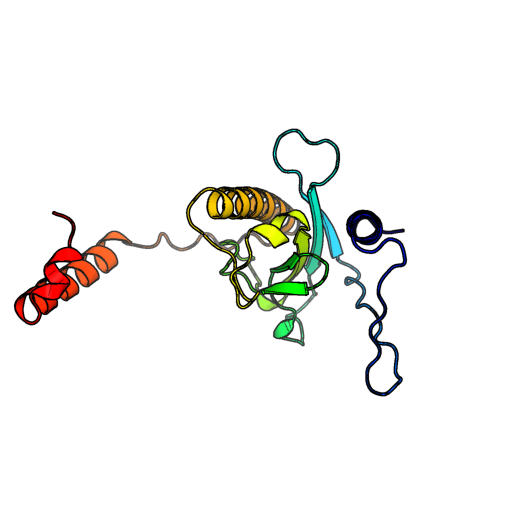? 5.735 17.752 -5.228 1.00 94.81 119 PRO A C 1
ATOM 894 O O . PRO A 1 119 ? 4.649 17.181 -5.295 1.00 94.81 119 PRO A O 1
ATOM 897 N N . ARG A 1 120 ? 6.874 17.071 -5.023 1.00 94.88 120 ARG A N 1
ATOM 898 C CA . ARG A 1 120 ? 6.921 15.604 -4.855 1.00 94.88 120 ARG A CA 1
ATOM 899 C C . ARG A 1 120 ? 6.223 15.159 -3.569 1.00 94.88 120 ARG A C 1
ATOM 901 O O . ARG A 1 120 ? 5.455 14.201 -3.586 1.00 94.88 120 ARG A O 1
ATOM 908 N N . GLY A 1 121 ? 6.425 15.899 -2.478 1.00 96.25 121 GLY A N 1
ATOM 909 C CA . GLY A 1 121 ? 5.698 15.685 -1.229 1.00 96.25 121 GLY A CA 1
ATOM 910 C C . GLY A 1 121 ? 4.189 15.818 -1.388 1.00 96.25 121 GLY A C 1
ATOM 911 O O . GLY A 1 121 ? 3.447 14.975 -0.889 1.00 96.25 121 GLY A O 1
ATOM 912 N N . ALA A 1 122 ? 3.728 16.820 -2.139 1.00 95.12 122 ALA A N 1
ATOM 913 C CA . ALA A 1 122 ? 2.305 17.016 -2.402 1.00 95.12 122 ALA A CA 1
ATOM 914 C C . ALA A 1 122 ? 1.672 15.817 -3.133 1.00 95.12 122 ALA A C 1
ATOM 916 O O . ALA A 1 122 ? 0.584 15.381 -2.756 1.00 95.12 122 ALA A O 1
ATOM 917 N N . ILE A 1 123 ? 2.369 15.236 -4.120 1.00 94.88 123 ILE A N 1
ATOM 918 C CA . ILE A 1 123 ? 1.914 14.025 -4.824 1.00 94.88 123 ILE A CA 1
ATOM 919 C C . ILE A 1 123 ? 1.796 12.851 -3.846 1.00 94.88 123 ILE A C 1
ATOM 921 O O . ILE A 1 123 ? 0.744 12.209 -3.781 1.00 94.88 123 ILE A O 1
ATOM 925 N N . TYR A 1 124 ? 2.840 12.592 -3.051 1.00 96.19 124 TYR A N 1
ATOM 926 C CA . TYR A 1 124 ? 2.816 11.526 -2.048 1.00 96.19 124 TYR A CA 1
ATOM 927 C C . TYR A 1 124 ? 1.653 11.691 -1.062 1.00 96.19 124 TYR A C 1
ATOM 929 O O . TYR A 1 124 ? 0.908 10.740 -0.820 1.00 96.19 124 TYR A O 1
ATOM 937 N N . LEU A 1 125 ? 1.454 12.898 -0.528 1.00 95.62 125 LEU A N 1
ATOM 938 C CA . LEU A 1 125 ? 0.390 13.177 0.436 1.00 95.62 125 LEU A CA 1
ATOM 939 C C . LEU A 1 125 ? -1.009 13.039 -0.179 1.00 95.62 125 LEU A C 1
ATOM 941 O O . LEU A 1 125 ? -1.907 12.523 0.487 1.00 95.62 125 LEU A O 1
ATOM 945 N N . ALA A 1 126 ? -1.194 13.429 -1.444 1.00 94.81 126 ALA A N 1
ATOM 946 C CA . ALA A 1 126 ? -2.455 13.241 -2.156 1.00 94.81 126 ALA A CA 1
ATOM 947 C C . ALA A 1 126 ? -2.809 11.753 -2.296 1.00 94.81 126 ALA A C 1
ATOM 949 O O . ALA A 1 126 ? -3.921 11.350 -1.957 1.00 94.81 126 ALA A O 1
ATOM 950 N N . PHE A 1 127 ? -1.853 10.918 -2.718 1.00 96.12 127 PHE A N 1
ATOM 951 C CA . PHE A 1 127 ? -2.058 9.469 -2.779 1.00 96.12 127 PHE A CA 1
ATOM 952 C C . PHE A 1 127 ? -2.293 8.867 -1.397 1.00 96.12 127 PHE A C 1
ATOM 954 O O . PHE A 1 127 ? -3.242 8.108 -1.224 1.00 96.12 127 PHE A O 1
ATOM 961 N N . ARG A 1 128 ? -1.474 9.232 -0.403 1.00 96.44 128 ARG A N 1
ATOM 962 C CA . ARG A 1 128 ? -1.625 8.758 0.976 1.00 96.44 128 ARG A CA 1
ATOM 963 C C . ARG A 1 128 ? -3.032 9.031 1.500 1.00 96.44 128 ARG A C 1
ATOM 965 O O . ARG A 1 128 ? -3.612 8.143 2.108 1.00 96.44 128 ARG A O 1
ATOM 972 N N . LYS A 1 129 ? -3.587 10.221 1.246 1.00 95.38 129 LYS A N 1
ATOM 973 C CA . LYS A 1 129 ? -4.943 10.588 1.672 1.00 95.38 129 LYS A CA 1
ATOM 974 C C . LYS A 1 129 ? -6.009 9.681 1.051 1.00 95.38 129 LYS A C 1
ATOM 976 O O . LYS A 1 129 ? -6.811 9.111 1.779 1.00 95.38 129 LYS A O 1
ATOM 981 N N . VAL A 1 130 ? -5.997 9.500 -0.268 1.00 95.81 130 VAL A N 1
ATOM 982 C CA . VAL A 1 130 ? -7.005 8.661 -0.944 1.00 95.81 130 VAL A CA 1
ATOM 983 C C . VAL A 1 130 ? -6.851 7.187 -0.548 1.00 95.81 130 VAL A C 1
ATOM 985 O O . VAL A 1 130 ? -7.842 6.487 -0.360 1.00 95.81 130 VAL A O 1
ATOM 988 N N . ILE A 1 131 ? -5.616 6.710 -0.369 1.00 96.62 131 ILE A N 1
ATOM 989 C CA . ILE A 1 131 ? -5.359 5.363 0.158 1.00 96.62 131 ILE A CA 1
ATOM 990 C C . ILE A 1 131 ? -5.915 5.233 1.577 1.00 96.62 131 ILE A C 1
ATOM 992 O O . ILE A 1 131 ? -6.546 4.229 1.893 1.00 96.62 131 ILE A O 1
ATOM 996 N N . GLN A 1 132 ? -5.712 6.247 2.420 1.00 95.94 132 GLN A N 1
ATOM 997 C CA . GLN A 1 132 ? -6.201 6.260 3.795 1.00 95.94 132 GLN A CA 1
ATOM 998 C C . GLN A 1 132 ? -7.726 6.151 3.831 1.00 95.94 132 GLN A C 1
ATOM 1000 O O . GLN A 1 132 ? -8.254 5.352 4.596 1.00 95.94 132 GLN A O 1
ATOM 1005 N N . GLU A 1 133 ? -8.418 6.908 2.981 1.00 95.00 133 GLU A N 1
ATOM 1006 C CA . GLU A 1 133 ? -9.877 6.871 2.845 1.00 95.00 133 GLU A CA 1
ATOM 1007 C C . GLU A 1 133 ? -10.370 5.502 2.352 1.00 95.00 133 GLU A C 1
ATOM 1009 O O . GLU A 1 133 ? -11.278 4.930 2.951 1.00 95.00 133 GLU A O 1
ATOM 1014 N N . ALA A 1 134 ? -9.742 4.936 1.315 1.00 95.62 134 ALA A N 1
ATOM 1015 C CA . ALA A 1 134 ? -10.118 3.629 0.770 1.00 95.62 134 ALA A CA 1
ATOM 1016 C C . ALA A 1 134 ? -9.909 2.488 1.780 1.00 95.62 134 ALA A C 1
ATOM 1018 O O . ALA A 1 134 ? -10.774 1.628 1.936 1.00 95.62 134 ALA A O 1
ATOM 1019 N N . VAL A 1 135 ? -8.779 2.496 2.493 1.00 96.12 135 VAL A N 1
ATOM 1020 C CA . VAL A 1 135 ? -8.486 1.508 3.538 1.00 96.12 135 VAL A CA 1
ATOM 1021 C C . VAL A 1 135 ? -9.447 1.671 4.709 1.00 96.12 135 VAL A C 1
ATOM 1023 O O . VAL A 1 135 ? -10.016 0.683 5.155 1.00 96.12 135 VAL A O 1
ATOM 1026 N N . ALA A 1 136 ? -9.684 2.897 5.185 1.00 94.62 136 ALA A N 1
ATOM 1027 C CA . ALA A 1 136 ? -10.612 3.141 6.287 1.00 94.62 136 ALA A CA 1
ATOM 1028 C C . ALA A 1 136 ? -12.042 2.687 5.956 1.00 94.62 136 ALA A C 1
ATOM 1030 O O . ALA A 1 136 ? -12.691 2.077 6.801 1.00 94.62 136 ALA A O 1
ATOM 1031 N N . ALA A 1 137 ? -12.511 2.936 4.729 1.00 94.56 137 ALA A N 1
ATOM 1032 C CA . ALA A 1 137 ? -13.820 2.480 4.274 1.00 94.56 137 ALA A CA 1
ATOM 1033 C C . ALA A 1 137 ? -13.930 0.948 4.294 1.00 94.56 137 ALA A C 1
ATOM 1035 O O . ALA A 1 137 ? -14.911 0.416 4.806 1.00 94.56 137 ALA A O 1
ATOM 1036 N N . GLN A 1 138 ? -12.908 0.239 3.804 1.00 96.12 138 GLN A N 1
ATOM 1037 C CA . GLN A 1 138 ? -12.910 -1.224 3.814 1.00 96.12 138 GLN A CA 1
ATOM 1038 C C . GLN A 1 138 ? -12.798 -1.810 5.228 1.00 96.12 138 GLN A C 1
ATOM 1040 O O . GLN A 1 138 ? -13.430 -2.819 5.528 1.00 96.12 138 GLN A O 1
ATOM 1045 N N . LEU A 1 139 ? -12.017 -1.187 6.114 1.00 94.62 139 LEU A N 1
ATOM 1046 C CA . LEU A 1 139 ? -11.960 -1.604 7.516 1.00 94.62 139 LEU A CA 1
ATOM 1047 C C . LEU A 1 139 ? -13.317 -1.416 8.202 1.00 94.62 139 LEU A C 1
ATOM 1049 O O . LEU A 1 139 ? -13.759 -2.302 8.926 1.00 94.62 139 LEU A O 1
ATOM 1053 N N . ALA A 1 140 ? -14.007 -0.302 7.947 1.00 93.75 140 ALA A N 1
ATOM 1054 C CA . ALA A 1 140 ? -15.344 -0.069 8.483 1.00 93.75 140 ALA A CA 1
ATOM 1055 C C . ALA A 1 140 ? -16.361 -1.109 7.982 1.00 93.75 140 ALA A C 1
ATOM 1057 O O . ALA A 1 140 ? -17.140 -1.620 8.782 1.00 93.75 140 ALA A O 1
ATOM 1058 N N . ASP A 1 141 ? -16.307 -1.466 6.695 1.00 95.12 141 ASP A N 1
ATOM 1059 C CA . ASP A 1 141 ? -17.122 -2.532 6.094 1.00 95.12 141 ASP A CA 1
ATOM 1060 C C . ASP A 1 141 ? -16.889 -3.898 6.767 1.00 95.12 141 ASP A C 1
ATOM 1062 O O . ASP A 1 141 ? -17.824 -4.653 7.020 1.00 95.12 141 ASP A O 1
ATOM 1066 N N . TRP A 1 142 ? -15.649 -4.186 7.168 1.00 94.19 142 TRP A N 1
ATOM 1067 C CA . TRP A 1 142 ? -15.311 -5.386 7.940 1.00 94.19 142 TRP A CA 1
ATOM 1068 C C . TRP A 1 142 ? -15.619 -5.302 9.439 1.00 94.19 142 TRP A C 1
ATOM 1070 O O . TRP A 1 142 ? -15.397 -6.282 10.151 1.00 94.19 142 TRP A O 1
ATOM 1080 N N . GLY A 1 143 ? -16.108 -4.164 9.937 1.00 91.69 143 GLY A N 1
ATOM 1081 C CA . GLY A 1 143 ? -16.283 -3.926 11.372 1.00 91.69 143 GLY A CA 1
ATOM 1082 C C . GLY A 1 143 ? -14.966 -3.713 12.131 1.00 91.69 143 GLY A C 1
ATOM 1083 O O . GLY A 1 143 ? -14.972 -3.599 13.352 1.00 91.69 143 GLY A O 1
ATOM 1084 N N . GLU A 1 144 ? -13.846 -3.579 11.423 1.00 87.19 144 GLU A N 1
ATOM 1085 C CA . GLU A 1 144 ? -12.495 -3.330 11.941 1.00 87.19 144 GLU A CA 1
ATOM 1086 C C . GLU A 1 144 ? -12.268 -1.843 12.259 1.00 87.19 144 GLU A C 1
ATOM 1088 O O . GLU A 1 144 ? -11.197 -1.280 12.027 1.00 87.19 144 GLU A O 1
ATOM 1093 N N . THR A 1 145 ? -13.292 -1.159 12.767 1.00 81.00 145 THR A N 1
ATOM 1094 C CA . THR A 1 145 ? -13.127 0.229 13.208 1.00 81.00 145 THR A CA 1
ATOM 1095 C C . THR A 1 145 ? -12.413 0.211 14.555 1.00 81.00 145 THR A C 1
ATOM 1097 O O . THR A 1 145 ? -12.875 -0.486 15.462 1.00 81.00 145 THR A O 1
ATOM 1100 N N . PRO A 1 146 ? -11.309 0.959 14.733 1.00 71.44 146 PRO A N 1
ATOM 1101 C CA . PRO A 1 146 ? -10.644 1.007 16.024 1.00 71.44 146 PRO A CA 1
ATOM 1102 C C . PRO A 1 146 ? -11.645 1.459 17.087 1.00 71.44 146 PRO A C 1
ATOM 1104 O O . PRO A 1 146 ? -12.429 2.386 16.853 1.00 71.44 146 PRO A O 1
ATOM 1107 N N . ALA A 1 147 ? -11.603 0.822 18.260 1.00 61.97 147 ALA A N 1
ATOM 1108 C CA . ALA A 1 147 ? -12.387 1.272 19.401 1.00 61.97 147 ALA A CA 1
ATOM 1109 C C . ALA A 1 147 ? -12.165 2.784 19.590 1.00 61.97 147 ALA A C 1
ATOM 1111 O O . ALA A 1 147 ? -11.025 3.244 19.420 1.00 61.97 147 ALA A O 1
ATOM 1112 N N . PRO A 1 148 ? -13.216 3.574 19.899 1.00 55.53 148 PRO A N 1
ATOM 1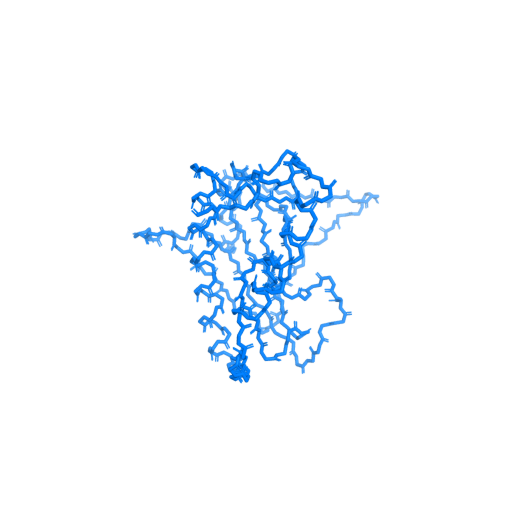113 C CA . PRO A 1 148 ? -13.072 5.005 20.102 1.00 55.53 148 PRO A CA 1
ATOM 1114 C C . PRO A 1 148 ? -11.935 5.228 21.086 1.00 55.53 148 PRO A C 1
ATOM 1116 O O . PRO A 1 148 ? -12.007 4.825 22.248 1.00 55.53 148 PRO A O 1
ATOM 1119 N N . ARG A 1 149 ? -10.842 5.814 20.582 1.00 52.62 149 ARG A N 1
ATOM 1120 C CA . ARG A 1 149 ? -9.665 6.100 21.395 1.00 52.62 149 ARG A CA 1
ATOM 1121 C C . ARG A 1 149 ? -10.185 6.894 22.595 1.00 52.62 149 ARG A C 1
ATOM 1123 O O . ARG A 1 149 ? -10.888 7.884 22.352 1.00 52.62 149 ARG A O 1
ATOM 1130 N N . PRO A 1 150 ? -9.889 6.512 23.854 1.00 43.81 150 PRO A N 1
ATOM 1131 C CA . PRO A 1 150 ? -10.162 7.410 24.968 1.00 43.81 150 PRO A CA 1
ATOM 1132 C C . PRO A 1 150 ? -9.569 8.757 24.565 1.00 43.81 150 PRO A C 1
ATOM 1134 O O . PRO A 1 150 ? -8.425 8.785 24.094 1.00 43.81 150 PRO A O 1
ATOM 1137 N N . LYS A 1 151 ? -10.391 9.822 24.589 1.00 46.72 151 LYS A N 1
ATOM 1138 C CA . LYS A 1 151 ? -9.999 11.161 24.124 1.00 46.72 151 LYS A CA 1
ATOM 1139 C C . LYS A 1 151 ? -8.587 11.399 24.638 1.00 46.72 151 LYS A C 1
ATOM 1141 O O . LYS A 1 151 ? -8.403 11.445 25.851 1.00 46.72 151 LYS A O 1
ATOM 1146 N N . ARG A 1 152 ? -7.596 11.466 23.740 1.00 51.00 152 ARG A N 1
ATOM 1147 C CA . ARG A 1 152 ? -6.223 11.792 24.130 1.00 51.00 152 ARG A CA 1
ATOM 1148 C C . ARG A 1 152 ? -6.312 13.134 24.842 1.00 51.00 152 ARG A C 1
ATOM 1150 O O . ARG A 1 152 ? -6.518 14.162 24.199 1.00 51.00 152 ARG A O 1
ATOM 1157 N N . GLY A 1 153 ? -6.228 13.106 26.166 1.00 49.66 153 GLY A N 1
ATOM 1158 C CA . GLY A 1 153 ? -5.952 14.292 26.943 1.00 49.66 153 GLY A CA 1
ATOM 1159 C C . GLY A 1 153 ? -4.627 14.847 26.439 1.00 49.66 153 GLY A C 1
ATOM 1160 O O . GLY A 1 153 ? -3.607 14.178 26.526 1.00 49.66 153 GLY A O 1
ATOM 1161 N N . ALA A 1 154 ? -4.700 16.043 25.861 1.00 50.94 154 ALA A N 1
ATOM 1162 C CA . ALA A 1 154 ? -3.612 16.991 25.661 1.00 50.94 154 ALA A CA 1
ATOM 1163 C C . ALA A 1 154 ? -2.420 16.574 24.763 1.00 50.94 154 ALA A C 1
ATOM 1165 O O . ALA A 1 154 ? -1.335 16.303 25.270 1.00 50.94 154 ALA A O 1
ATOM 1166 N N . PRO A 1 155 ? -2.528 16.749 23.428 1.00 57.16 155 PRO A N 1
ATOM 1167 C CA . PRO A 1 155 ? -1.361 17.141 22.618 1.00 57.16 155 PRO A CA 1
ATOM 1168 C C . PRO A 1 155 ? -0.648 18.375 23.210 1.00 57.16 155 PRO A C 1
ATOM 1170 O O . PRO A 1 155 ? 0.572 18.437 23.228 1.00 57.16 155 PRO A O 1
ATOM 1173 N N . ARG A 1 156 ? -1.410 19.280 23.841 1.00 60.84 156 ARG A N 1
ATOM 1174 C CA . ARG A 1 156 ? -0.907 20.510 24.467 1.00 60.84 156 ARG A CA 1
ATOM 1175 C C . ARG A 1 156 ? 0.061 20.310 25.636 1.00 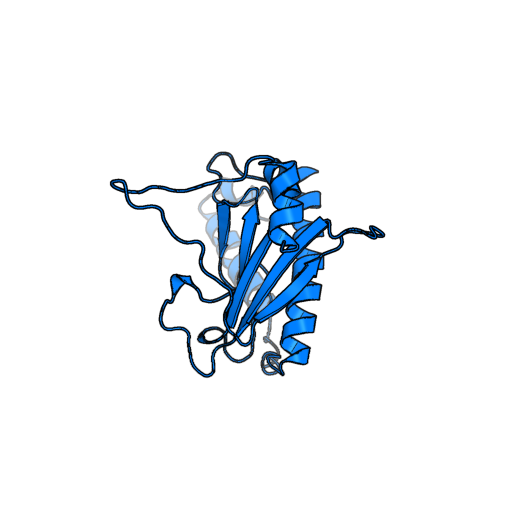60.84 156 ARG A C 1
ATOM 1177 O O . ARG A 1 156 ? 0.852 21.207 25.881 1.00 60.84 156 ARG A O 1
ATOM 1184 N N . GLN A 1 157 ? -0.031 19.215 26.398 1.00 68.69 157 GLN A N 1
ATOM 1185 C CA . GLN A 1 157 ? 0.870 19.018 27.543 1.00 68.69 157 GLN A CA 1
ATOM 1186 C C . GLN A 1 157 ? 2.233 18.542 27.051 1.00 68.69 157 GLN A C 1
ATOM 1188 O O . GLN A 1 157 ? 3.232 19.146 27.395 1.00 68.69 157 GLN A O 1
ATOM 1193 N N . LEU A 1 158 ? 2.255 17.559 26.148 1.00 73.19 158 LEU A N 1
ATOM 1194 C CA . LEU A 1 158 ? 3.489 17.107 25.512 1.00 73.19 158 LEU A CA 1
ATOM 1195 C C . LEU A 1 158 ? 4.158 18.223 24.694 1.00 73.19 158 LEU A C 1
ATOM 1197 O O . LEU A 1 158 ? 5.374 18.346 24.722 1.00 73.19 158 LEU A O 1
ATOM 1201 N N . GLU A 1 159 ? 3.377 19.050 23.993 1.00 69.19 159 GLU A N 1
ATOM 1202 C CA . GLU A 1 159 ? 3.890 20.243 23.305 1.00 69.19 159 GLU A CA 1
ATOM 1203 C C . GLU A 1 159 ? 4.514 21.245 24.287 1.00 69.19 159 GLU A C 1
ATOM 1205 O O . GLU A 1 159 ? 5.591 21.763 24.013 1.00 69.19 159 GLU A O 1
ATOM 1210 N N . ARG A 1 160 ? 3.883 21.489 25.445 1.00 76.12 160 ARG A N 1
ATOM 1211 C CA . ARG A 1 160 ? 4.431 22.364 26.498 1.00 76.12 160 ARG A CA 1
ATOM 1212 C C . ARG A 1 160 ? 5.684 21.792 27.141 1.00 76.12 160 ARG A C 1
ATOM 1214 O O . ARG A 1 160 ? 6.626 22.537 27.369 1.00 76.12 160 ARG A O 1
ATOM 1221 N N . ASP A 1 161 ? 5.692 20.495 27.419 1.00 80.00 161 ASP A N 1
ATOM 1222 C CA . ASP A 1 161 ? 6.835 19.819 28.023 1.00 80.00 161 ASP A CA 1
ATOM 1223 C C . ASP A 1 161 ? 8.019 19.828 27.041 1.00 80.00 161 ASP A C 1
ATOM 1225 O O . ASP A 1 161 ? 9.144 20.126 27.431 1.00 80.00 161 ASP A O 1
ATOM 1229 N N . LEU A 1 162 ? 7.767 19.605 25.744 1.00 80.88 162 LEU A N 1
ATOM 1230 C CA . LEU A 1 162 ? 8.789 19.705 24.701 1.00 80.88 162 LEU A CA 1
ATOM 1231 C C . LEU A 1 162 ? 9.299 21.142 24.540 1.00 80.88 162 LEU A C 1
ATOM 1233 O O . LEU A 1 162 ? 10.505 21.343 24.437 1.00 80.88 162 LEU A O 1
ATOM 1237 N N . GLN A 1 163 ? 8.401 22.131 24.561 1.00 77.69 163 GLN A N 1
ATOM 1238 C CA . GLN A 1 163 ? 8.773 23.545 24.522 1.00 77.69 163 GLN A CA 1
ATOM 1239 C C . GLN A 1 163 ? 9.646 23.920 25.725 1.00 77.69 163 GLN A C 1
ATOM 1241 O O . GLN A 1 163 ? 10.689 24.535 25.547 1.00 77.69 163 GLN A O 1
ATOM 1246 N N . SER A 1 164 ? 9.279 23.474 26.930 1.00 81.94 164 SER A N 1
ATOM 1247 C CA . SER A 1 164 ? 10.053 23.718 28.152 1.00 81.94 164 SER A CA 1
ATOM 1248 C C . SER A 1 164 ? 11.460 23.128 28.069 1.00 81.94 164 SER A C 1
ATOM 1250 O O . SER A 1 164 ? 12.417 23.780 28.474 1.00 81.94 164 SER A O 1
ATOM 1252 N N . VAL A 1 165 ? 11.598 21.912 27.535 1.00 84.75 165 VAL A N 1
ATOM 1253 C CA . VAL A 1 165 ? 12.907 21.266 27.350 1.00 84.75 165 VAL A CA 1
ATOM 1254 C C . VAL A 1 165 ? 13.741 22.004 26.300 1.00 84.75 165 VAL A C 1
ATOM 1256 O O . VAL A 1 165 ? 14.950 22.150 26.466 1.00 84.75 165 VAL A O 1
ATOM 1259 N N . LEU A 1 166 ? 13.120 22.488 25.220 1.00 80.06 166 LEU A N 1
ATOM 1260 C CA . LEU A 1 166 ? 13.812 23.285 24.205 1.00 80.06 166 LEU A CA 1
ATOM 1261 C C . LEU A 1 166 ? 14.269 24.643 24.753 1.00 80.06 166 LEU A C 1
ATOM 1263 O O . LEU A 1 166 ? 15.381 25.061 24.440 1.00 80.06 166 LEU A O 1
ATOM 1267 N N . ASP A 1 167 ? 13.458 25.297 25.585 1.00 80.88 167 ASP A N 1
ATOM 1268 C CA . ASP A 1 167 ? 13.797 26.576 26.215 1.00 80.88 167 ASP A CA 1
ATOM 1269 C C . ASP A 1 167 ? 14.957 26.425 27.217 1.00 80.88 167 ASP A C 1
ATOM 1271 O O . ASP A 1 167 ? 15.872 27.250 27.228 1.00 80.88 167 ASP A O 1
ATOM 1275 N N . GLU A 1 168 ? 14.964 25.347 28.011 1.00 81.50 168 GLU A N 1
ATOM 1276 C CA . GLU A 1 168 ? 16.062 25.010 28.930 1.00 81.50 168 GLU A CA 1
ATOM 1277 C C . GLU A 1 168 ? 17.367 24.755 28.159 1.00 81.50 168 GLU A C 1
ATOM 1279 O O . GLU A 1 168 ? 18.394 25.383 28.425 1.00 81.50 168 GLU A O 1
ATOM 1284 N N . LEU A 1 169 ? 17.313 23.913 27.122 1.00 78.88 169 LEU A N 1
ATOM 1285 C CA . LEU A 1 169 ? 18.479 23.595 26.296 1.00 78.88 169 LEU A CA 1
ATOM 1286 C C . LEU A 1 169 ? 18.975 24.786 25.468 1.00 78.88 169 LEU A C 1
ATOM 1288 O O . LEU A 1 169 ? 20.171 24.879 25.202 1.00 78.88 169 LEU A O 1
ATOM 1292 N N . ALA A 1 170 ? 18.102 25.704 25.052 1.00 77.50 170 ALA A N 1
ATOM 1293 C CA . ALA A 1 170 ? 18.511 26.922 24.355 1.00 77.50 170 ALA A CA 1
ATOM 1294 C C . ALA A 1 170 ? 19.303 27.880 25.263 1.00 77.50 170 ALA A C 1
ATOM 1296 O O . ALA A 1 170 ? 20.137 28.635 24.756 1.00 77.50 170 ALA A O 1
ATOM 1297 N N . GLY A 1 171 ? 19.080 27.827 26.582 1.00 75.50 171 GLY A N 1
ATOM 1298 C CA . GLY A 1 171 ? 19.889 28.541 27.572 1.00 75.50 171 GLY A CA 1
ATOM 1299 C C . GLY A 1 171 ? 21.335 28.043 27.616 1.00 75.50 171 GLY A C 1
ATOM 1300 O O . GLY A 1 171 ? 22.264 28.851 27.623 1.00 75.50 171 GLY A O 1
ATOM 1301 N N . ASP A 1 172 ? 21.521 26.724 27.555 1.00 82.44 172 ASP A N 1
ATOM 1302 C CA . ASP A 1 172 ? 22.842 26.085 27.588 1.00 82.44 172 ASP A CA 1
ATOM 1303 C C . ASP A 1 172 ? 23.526 26.044 26.209 1.00 82.44 172 ASP A C 1
ATOM 1305 O O . ASP A 1 172 ? 24.756 26.047 26.104 1.00 82.44 172 ASP A O 1
ATOM 1309 N N . PHE A 1 173 ? 22.741 26.043 25.127 1.00 77.69 173 PHE A N 1
ATOM 1310 C CA . PHE A 1 173 ? 23.213 25.930 23.748 1.00 77.69 173 PHE A CA 1
ATOM 1311 C C . PHE A 1 173 ? 22.551 26.992 22.852 1.00 77.69 173 PHE A C 1
ATOM 1313 O O . PHE A 1 173 ? 21.571 26.702 22.158 1.00 77.69 173 PHE A O 1
ATOM 1320 N N . PRO A 1 174 ? 23.125 28.209 22.763 1.00 71.25 174 PRO A N 1
ATOM 1321 C CA . PRO A 1 174 ? 22.518 29.355 22.071 1.00 71.25 174 PRO A CA 1
ATOM 1322 C C . PRO A 1 174 ? 22.171 29.128 20.590 1.00 71.25 174 PRO A C 1
ATOM 1324 O O . PRO A 1 174 ? 21.324 29.819 20.031 1.00 71.25 174 PRO A O 1
ATOM 1327 N N . LEU A 1 175 ? 22.806 28.150 19.936 1.00 70.88 175 LEU A N 1
ATOM 1328 C CA . LEU A 1 175 ? 22.511 27.767 18.550 1.00 70.88 175 LEU A CA 1
ATOM 1329 C C . LEU A 1 175 ? 21.116 27.130 18.388 1.00 70.88 175 LEU A C 1
ATOM 1331 O O . LEU A 1 175 ? 20.527 27.217 17.308 1.00 70.88 175 LEU A O 1
ATOM 1335 N N . LEU A 1 176 ? 20.560 26.542 19.454 1.00 66.00 176 LEU A N 1
ATOM 1336 C CA . LEU A 1 176 ? 19.220 25.946 19.468 1.00 66.00 176 LEU A CA 1
ATOM 1337 C C . LEU A 1 176 ? 18.099 26.991 19.544 1.00 66.00 176 LEU A C 1
ATOM 1339 O O . LEU A 1 176 ? 16.959 26.668 19.224 1.00 66.00 176 LEU A O 1
ATOM 1343 N N . ALA A 1 177 ? 18.409 28.253 19.864 1.00 64.31 177 ALA A N 1
ATOM 1344 C CA . ALA A 1 177 ? 17.425 29.338 19.918 1.00 64.31 177 ALA A CA 1
ATOM 1345 C C . ALA A 1 177 ? 16.709 29.579 18.573 1.00 64.31 177 ALA A C 1
ATOM 1347 O O . ALA A 1 177 ? 15.620 30.139 18.535 1.00 64.31 177 ALA A O 1
ATOM 1348 N N . THR A 1 178 ? 17.305 29.132 17.465 1.00 67.06 178 THR A N 1
ATOM 1349 C CA . THR A 1 178 ? 16.712 29.204 16.120 1.00 67.06 178 THR A CA 1
ATOM 1350 C C . THR A 1 178 ? 15.590 28.186 15.876 1.00 67.06 178 THR A C 1
ATOM 1352 O O . THR A 1 178 ? 14.864 28.319 14.895 1.00 67.06 178 THR A O 1
ATOM 1355 N N . LEU A 1 179 ? 15.442 27.181 16.748 1.00 60.19 179 LEU A N 1
ATOM 1356 C CA . LEU A 1 179 ? 14.409 26.139 16.671 1.00 60.19 179 LEU A CA 1
ATOM 1357 C C . LEU A 1 179 ? 13.143 26.484 17.471 1.00 60.19 179 LEU A C 1
ATOM 1359 O O . LEU A 1 179 ? 12.143 25.780 17.352 1.00 60.19 179 LEU A O 1
ATOM 1363 N N . VAL A 1 180 ? 13.183 27.550 18.272 1.00 61.72 180 VAL A N 1
ATOM 1364 C CA . VAL A 1 180 ? 12.031 28.082 19.002 1.00 61.72 180 VAL A CA 1
ATOM 1365 C C . VAL A 1 180 ? 11.457 29.239 18.183 1.00 61.72 180 VAL A C 1
ATOM 1367 O O . VAL A 1 180 ? 12.005 30.342 18.179 1.00 61.72 180 VAL A O 1
ATOM 1370 N N . GLU A 1 181 ? 10.381 28.989 17.433 1.00 57.41 181 GLU A N 1
ATOM 1371 C CA . GLU A 1 181 ? 9.618 30.070 16.796 1.00 57.41 181 GLU A CA 1
ATOM 1372 C C . GLU A 1 181 ? 8.967 30.931 17.893 1.00 57.41 181 GLU A C 1
ATOM 1374 O O . GLU A 1 181 ? 8.282 30.408 18.771 1.00 57.41 181 GLU A O 1
ATOM 1379 N N . ARG A 1 182 ? 9.222 32.245 17.865 1.00 48.56 182 ARG A N 1
ATOM 1380 C CA . ARG A 1 182 ? 8.563 33.226 18.742 1.00 48.56 182 ARG A CA 1
ATOM 1381 C C . ARG A 1 182 ? 7.168 33.581 18.249 1.00 48.56 182 ARG A C 1
ATOM 1383 O O . ARG A 1 182 ? 7.024 33.771 17.021 1.00 48.56 182 ARG A O 1
#

pLDDT: mean 86.88, std 12.09, range [43.81, 97.56]

Secondary structure (DSSP, 8-state):
--HHHHHHTTT-TT----EETTEEPPPPPPPTTEEEEEE--TT-SS-SEEEEEEE-SS--S-GGGBEEEEEETTEEEE-SSTTTT---SSTTTEEEEEE-GGGGGGB-TTSSSB--SHHHHHHHHHHHHHHHHHHHHHHHHTT-PPP-------HHHHHHHHHHHHHHHHHH-GGGGGGS--

Foldseek 3Di:
DDLVCVVLCVVVVPDDWDADPNRTDDDDDADPQKDKFQFPQDPDPHGQKIKIKHFAPDFDPDPVQFAEFEAASPDTQDGADVLLVAAFQHRRGMGMYMYHNVLVQQADPVSNDGPCDDPSNVVVVSRSVRVSVRVQVVSVVVVRHHDPDPPPPDPPVVVVVVLVVLVVVCVVPVVSVVVDDD

Mean predicted aligned error: 10.05 Å

Solvent-accessible surface area (backbone atoms only — not comparable to full-atom values): 10575 Å² total; per-residue (Å²): 136,52,71,60,54,63,61,43,36,79,80,34,77,87,61,85,84,53,66,58,93,89,40,70,60,77,81,83,76,77,56,96,62,44,45,80,40,77,36,48,70,81,92,48,89,65,62,62,25,38,33,34,39,29,55,51,102,48,62,49,88,52,70,89,52,33,21,43,28,41,22,33,85,86,42,73,40,50,65,32,38,77,87,61,75,57,62,44,58,56,52,51,20,29,28,30,44,34,42,26,60,74,50,59,79,18,44,37,95,85,58,57,49,66,42,76,60,67,76,45,7,52,53,47,52,55,51,49,50,47,48,37,53,56,51,52,52,54,30,49,75,72,65,30,50,46,70,82,68,74,78,76,80,50,72,65,54,59,52,49,54,51,48,52,52,50,54,56,48,21,71,80,37,68,81,49,49,79,76,58,85,129

Radius of gyration: 20.36 Å; Cα contacts (8 Å, |Δi|>4): 251; chains: 1; bounding box: 40×55×50 Å